Protein 6H17 (pdb70)

Radius of gyration: 16.06 Å; Cα contacts (8 Å, |Δi|>4): 388; chains: 1; bounding box: 40×37×44 Å

GO terms:
  GO:0032880 regulation of protein localization (P, IMP)
  GO:0005515 protein binding (F, IPI)

CATH classification: 3.40.50.300

B-factor: mean 23.1, std 12.35, range [9.99, 84.87]

InterPro domains:
  IPR006689 Small GTPase superfamily, ARF/SAR type [PF00025] (12-165)
  IPR027417 P-loop containing nucleoside triphosphate hydrolase [G3DSA:3.40.50.300] (1-195)
  IPR027417 P-loop containing nucleoside triphosphate hydrolase [SSF52540] (11-192)
  IPR052705 Gliding Motility-Regulating GTPase [PTHR42708] (11-191)

Nearest PDB structures (foldseek):
  6izw-assembly1_A  TM=9.437E-01  e=7.697E-37  Myxococcus xanthus DK 1622
  6h35-assembly1_A  TM=9.343E-01  e=7.255E-36  Myxococcus xanthus DK 1622
  5ymx-assembly2_B  TM=9.454E-01  e=8.273E-34  Myxococcus xanthus DK 1622
  3t1t-assembly4_D  TM=9.131E-01  e=1.086E-26  Thermus thermophilus HB8
  3t1o-assembly2_B  TM=9.074E-01  e=4.847E-26  Thermus thermophilus HB8

Foldseek 3Di:
DDADPVQQEAEAEEEEFFAAPLQQVLLVVLCVVPDDPVFWDDKDWDDDPVCGPQIKIWIKGQDDDDPRHGYIYIYIYFHRYPVRLVRVLVRCPRHQAYEYRYRQQPVCLVRRLVRLVSVQVSCVVNPHGPVPGQYEYEHEPPVDPRGDDPVVCCVSRPPPPDHYAYYHSNVPHRSVVRVNSSVVVSVVVVVPD

Solvent-accessible surface area: 10073 Å² total; per-residue (Å²): 71,127,49,52,142,108,58,102,61,4,47,2,36,0,0,0,0,0,4,5,164,0,12,12,72,46,0,0,76,43,0,62,86,131,22,60,74,156,55,52,29,146,29,62,69,71,44,91,146,135,55,150,107,33,111,39,6,38,0,30,3,32,48,32,137,19,226,46,37,79,3,82,0,44,0,45,1,5,11,10,111,108,173,54,51,81,26,11,72,118,8,0,127,37,4,24,0,0,0,0,0,0,2,0,38,110,126,78,30,146,21,0,85,107,10,30,91,27,0,83,77,3,0,63,107,51,71,81,50,2,83,170,25,17,10,0,0,0,1,2,44,52,92,60,138,47,25,12,72,33,93,89,0,82,137,26,9,6,144,96,111,38,54,45,66,92,0,20,0,99,96,13,80,18,0,53,84,0,1,112,19,0,4,147,65,3,17,55,85,29,137,129,101

Organism: Myxococcus xanthus (strain DK1622) (NCBI:txid246197)

Secondary structure (DSSP, 8-state):
-EEETTTTEEEEEEEEE-STTSSHHHHHHHHHHHS-GGGB---EEEEETTEEEEEEEEEEE-----TTSEEEEEEEE---SGGGHHHHHHHHTT-SEEEEEEE-BGGGHHHHHHHHHHHHHHHHTTT--TTTS-EEEEEE-TTSTTBPPHHHHHHHH-TT---EEE-BGGGTBTHHHHHHHHHHHHHHHHHH-

Sequence (193 aa):
SFINYSSREINCCKIVYYGPGLCGKTTNLQQYIYNKTAAETKGKLISLSTETDRTLFFDFLPLSSLGEIRGFKKTRFHLYTVPGQVFYDASSRKLLILKGVDGVVFVADSQIEERMEANMMEESLENLRRINLAEQGYDLNKIPYVIQYNKRDLPNAVTVEEMRKALNHRNIPEYQAVAPTGVGVFDTLKAVAKLVLTELKKG

Structure (mmCIF, N/CA/C/O backbone):
data_6H17
#
_entry.id   6H17
#
_cell.length_a   117.349
_cell.length_b   117.349
_cell.length_c   117.349
_cell.angle_alpha   90.000
_cell.angle_beta   90.000
_cell.angle_gamma   90.000
#
_symmetry.space_group_name_H-M   'I 2 3'
#
loop_
_entity.id
_entity.type
_entity.pdbx_description
1 polymer 'Mutual gliding-motility protein MglA'
2 non-polymer 'MAGNESIUM ION'
3 non-polymer "5'-GUANOSINE-DIPHOSP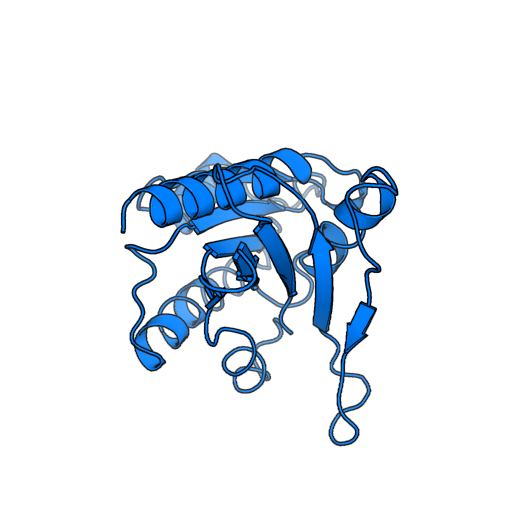HATE-MONOTHIOPHOSPHATE"
4 non-polymer 'SULFATE ION'
5 water water
#
loop_
_atom_site.group_PDB
_atom_site.id
_atom_site.type_symbol
_atom_site.label_atom_id
_atom_site.label_alt_id
_atom_site.label_comp_id
_atom_site.label_asym_id
_atom_site.label_entity_id
_atom_site.label_seq_id
_atom_site.pdbx_PDB_ins_code
_atom_site.Cartn_x
_atom_site.Cartn_y
_atom_site.Cartn_z
_atom_site.occupancy
_atom_site.B_iso_or_equiv
_atom_site.auth_seq_id
_atom_site.auth_comp_id
_atom_site.auth_asym_id
_atom_site.auth_atom_id
_atom_site.pdbx_PDB_model_num
ATOM 1 N N . SER A 1 2 ? -42.45300 5.51800 18.66100 1.000 21.17000 2 SER A N 1
ATOM 2 C CA . SER A 1 2 ? -42.36700 6.92300 18.25300 1.000 18.58000 2 SER A CA 1
ATOM 3 C C . SER A 1 2 ? -43.61900 7.28000 17.47700 1.000 20.97000 2 SER A C 1
ATOM 4 O O . SER A 1 2 ? -44.30500 6.41100 16.94400 1.000 23.66000 2 SER A O 1
ATOM 11 N N . PHE A 1 3 ? -43.92100 8.56900 17.42000 1.000 21.35000 3 PHE A N 1
ATOM 12 C CA . PHE A 1 3 ? -44.97600 9.06400 16.55000 1.000 21.87000 3 PHE A CA 1
ATOM 13 C C . PHE A 1 3 ? -44.35400 10.06100 15.58400 1.000 18.69000 3 PHE A C 1
ATOM 14 O O . PHE A 1 3 ? -43.70400 11.01800 16.01700 1.000 19.91000 3 PHE A O 1
ATOM 31 N N . ILE A 1 4 ? -44.52700 9.82500 14.29100 1.000 21.33000 4 ILE A N 1
ATOM 32 C CA . ILE A 1 4 ? -44.00600 10.70600 13.25400 1.000 19.64000 4 ILE A CA 1
ATOM 33 C C . ILE A 1 4 ? -45.18800 11.29900 12.50800 1.000 18.98000 4 ILE A C 1
ATOM 34 O O . ILE A 1 4 ? -46.02300 10.56200 11.96000 1.000 21.39000 4 ILE A O 1
ATOM 50 N N . ASN A 1 5 ? -45.27300 12.62500 12.49700 1.000 17.45000 5 ASN A N 1
ATOM 51 C CA . ASN A 1 5 ? -46.27900 13.34300 11.71500 1.000 17.02000 5 ASN A CA 1
ATOM 52 C C . ASN A 1 5 ? -45.54700 13.92300 10.50900 1.000 17.23000 5 ASN A C 1
ATOM 53 O O . ASN A 1 5 ? -44.81500 14.90800 10.63000 1.000 17.46000 5 ASN A O 1
ATOM 64 N N . TYR A 1 6 ? -45.72500 13.30400 9.34000 1.000 17.57000 6 TYR A N 1
ATOM 65 C CA . TYR A 1 6 ? -45.01400 13.72800 8.14400 1.000 17.94000 6 TYR A CA 1
ATOM 66 C C . TYR A 1 6 ? -45.57300 15.02200 7.57000 1.000 18.97000 6 TYR A C 1
ATOM 67 O O . TYR A 1 6 ? -44.90800 15.67000 6.74600 1.000 19.89000 6 TYR A O 1
ATOM 85 N N . SER A 1 7 ? -46.78100 15.41700 7.97400 1.000 18.89000 7 SER A N 1
ATOM 86 C CA . SER A 1 7 ? -47.32600 16.68500 7.51200 1.000 18.96000 7 SER A CA 1
ATOM 87 C C . SER A 1 7 ? -46.72700 17.83600 8.30200 1.000 17.37000 7 SER A C 1
ATOM 88 O O . SER A 1 7 ? -46.19300 18.78600 7.71100 1.000 19.60000 7 SER A O 1
ATOM 96 N N . SER A 1 8 ? -46.78200 17.77000 9.63700 1.000 16.11000 8 SER A N 1
ATOM 97 C CA . SER A 1 8 ? -46.25800 18.84500 10.46800 1.000 15.57000 8 SER A CA 1
ATOM 98 C C . SER A 1 8 ? -44.75400 18.76500 10.63700 1.000 15.56000 8 SER A C 1
ATOM 99 O O . SER A 1 8 ? -44.14100 19.72300 11.11500 1.000 16.11000 8 SER A O 1
ATOM 107 N N . ARG A 1 9 ? -44.15200 17.64200 10.26300 1.000 15.58000 9 ARG A N 1
ATOM 108 C CA . ARG A 1 9 ? -42.71200 17.41500 10.38900 1.000 16.07000 9 ARG A CA 1
ATOM 109 C C . ARG A 1 9 ? -42.28900 17.29800 11.84700 1.000 14.75000 9 ARG A C 1
ATOM 110 O O . ARG A 1 9 ? -41.25100 17.83000 12.24600 1.000 17.84000 9 ARG A O 1
ATOM 131 N N . GLU A 1 10 ? -43.09000 16.62700 12.66500 1.000 14.92000 10 GLU A N 1
ATOM 132 C CA . GLU A 1 10 ? -42.80900 16.46600 14.08500 1.000 16.38000 10 GLU A CA 1
ATOM 133 C C . GLU A 1 10 ? -42.66700 15.00100 14.44100 1.000 14.09000 10 GLU A C 1
ATOM 134 O O . GLU A 1 10 ? -43.44600 14.16100 13.99400 1.000 16.64000 10 GLU A O 1
ATOM 146 N N . ILE A 1 11 ? -41.65300 14.71300 15.24900 1.000 14.29000 11 ILE A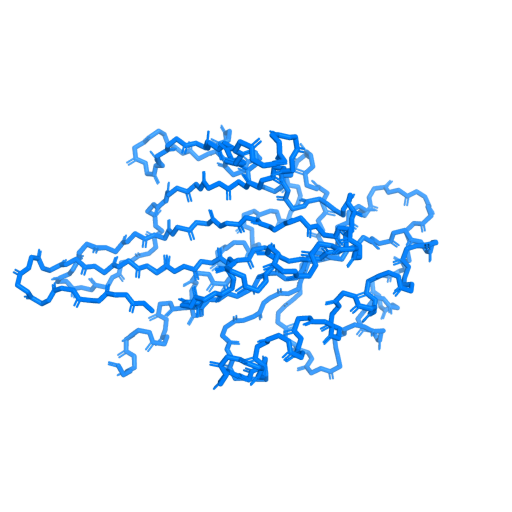 N 1
ATOM 147 C CA . ILE A 1 11 ? -41.40500 13.38000 15.78500 1.000 14.50000 11 ILE A CA 1
ATOM 148 C C . ILE A 1 11 ? -41.40200 13.46800 17.30200 1.000 14.87000 11 ILE A C 1
ATOM 149 O O . ILE A 1 11 ? -40.68800 14.28900 17.87500 1.000 15.68000 11 ILE A O 1
ATOM 165 N N . ASN A 1 12 ? -42.17200 12.59800 17.94900 1.000 16.42000 12 ASN A N 1
ATOM 166 C CA . ASN A 1 12 ? -42.13200 12.48200 19.40000 1.000 18.29000 12 ASN A CA 1
ATOM 167 C C . ASN A 1 12 ? -41.65100 11.09300 19.76800 1.000 16.60000 12 ASN A C 1
ATOM 168 O O . ASN A 1 12 ? -42.17800 10.09700 19.26600 1.000 18.68000 12 ASN A O 1
ATOM 179 N N A CYS A 1 13 ? -40.61400 11.05300 20.59400 0.690 16.40000 13 CYS A N 1
ATOM 180 N N B CYS A 1 13 ? -40.65600 11.01800 20.62800 0.310 16.33000 13 CYS A N 1
ATOM 181 C CA A CYS A 1 13 ? -39.99400 9.83000 21.08300 0.690 16.67000 13 CYS A CA 1
ATOM 182 C CA B CYS A 1 13 ? -40.18200 9.71800 21.05900 0.310 15.22000 13 CYS A CA 1
ATOM 183 C C A CYS A 1 13 ? -40.30100 9.70500 22.57000 0.690 16.34000 13 CYS A C 1
ATOM 184 C C B CYS A 1 13 ? -40.08300 9.65900 22.57300 0.310 13.70000 13 CYS A C 1
ATOM 185 O O A CYS A 1 13 ? -40.53900 10.71400 23.25000 0.690 15.79000 13 CYS A O 1
ATOM 186 O O B CYS A 1 13 ? -39.78500 10.64400 23.25700 0.310 14.35000 13 CYS A O 1
ATOM 201 N N . LYS A 1 14 ? -40.31100 8.46000 23.06500 1.000 13.83000 14 LYS A N 1
ATOM 202 C CA . LYS A 1 14 ? -40.58500 8.18900 24.47100 1.000 13.98000 14 LYS A CA 1
ATOM 203 C C . LYS A 1 14 ? -39.45100 7.40200 25.09600 1.000 12.46000 14 LYS A C 1
ATOM 204 O O . LYS A 1 14 ? -39.06400 6.34000 24.59300 1.000 12.74000 14 LYS A O 1
ATOM 224 N N . ILE A 1 15 ? -38.92300 7.92000 26.20200 1.000 11.87000 15 ILE A N 1
ATOM 225 C CA . ILE A 1 15 ? -37.90600 7.24200 27.00300 1.000 11.70000 15 ILE A CA 1
ATOM 226 C C . ILE A 1 15 ? -38.51700 6.92500 28.35800 1.000 11.70000 15 ILE A C 1
ATOM 227 O O . ILE A 1 15 ? -39.08300 7.82100 28.99700 1.000 12.54000 15 ILE A O 1
ATOM 243 N N . VAL A 1 16 ? -38.40700 5.67100 28.80300 1.000 11.19000 16 VAL A N 1
ATOM 244 C CA . VAL A 1 16 ? -38.91400 5.26800 30.11400 1.000 10.94000 16 VAL A CA 1
ATOM 245 C C . VAL A 1 16 ? -37.73900 4.90100 31.02000 1.000 11.01000 16 VAL A C 1
ATOM 246 O O . VAL A 1 16 ? -36.91000 4.05200 30.66400 1.000 11.56000 16 VAL A O 1
ATOM 259 N N . TYR A 1 17 ? -37.69500 5.52500 32.20100 1.000 10.62000 17 TYR A N 1
ATOM 260 C CA . TYR A 1 17 ? -36.79000 5.16400 33.28900 1.000 10.53000 17 TYR A CA 1
ATOM 261 C C . TYR A 1 17 ? -37.49000 4.13000 34.16000 1.000 10.42000 17 TYR A C 1
ATOM 262 O O . TYR A 1 17 ? -38.58300 4.38800 34.69800 1.000 11.75000 17 TYR A O 1
ATOM 280 N N . TYR A 1 18 ? -36.85000 2.98100 34.31100 1.000 11.37000 18 TYR A N 1
ATOM 281 C CA . TYR A 1 18 ? -37.40600 1.81900 34.98700 1.000 11.10000 18 TYR A CA 1
ATOM 282 C C . TYR A 1 18 ? -36.47200 1.42300 36.11400 1.000 11.95000 18 TYR A C 1
ATOM 283 O O . TYR A 1 18 ? -35.31300 1.84000 36.14200 1.000 13.69000 18 TYR A O 1
ATOM 301 N N . GLY A 1 19 ? -36.95500 0.60500 37.04700 1.000 11.17000 19 GLY A N 1
ATOM 302 C CA . GLY A 1 19 ? -36.13600 0.13000 38.13900 1.000 11.30000 19 GLY A CA 1
ATOM 303 C C . GLY A 1 19 ? -36.94600 -0.00300 39.40700 1.000 11.14000 19 GLY A C 1
ATOM 304 O O . GLY A 1 19 ? -38.08900 0.43500 39.47900 1.000 12.67000 19 GLY A O 1
ATOM 308 N N . PRO A 1 20 ? -36.35900 -0.58400 40.44000 1.000 11.74000 20 PRO A N 1
ATOM 309 C CA . PRO A 1 20 ? -37.13200 -0.94600 41.63900 1.000 12.04000 20 PRO A CA 1
ATOM 310 C C . PRO A 1 20 ? -37.50700 0.27500 42.47000 1.000 11.83000 20 PRO A C 1
ATOM 311 O O . PRO A 1 20 ? -37.08100 1.40200 42.22300 1.000 12.17000 20 PRO A O 1
ATOM 322 N N . GLY A 1 21 ? -38.33000 0.04300 43.48500 1.000 12.52000 21 GLY A N 1
ATOM 323 C CA . GLY A 1 21 ? -38.74400 1.13300 44.34700 1.000 12.67000 21 GLY A CA 1
ATOM 324 C C . GLY A 1 21 ? -37.57600 1.90800 44.88700 1.000 11.95000 21 GLY A C 1
ATOM 325 O O . GLY A 1 21 ? -36.56000 1.32800 45.28200 1.000 12.93000 21 GLY A O 1
ATOM 329 N N . LEU A 1 22 ? -37.70100 3.22800 44.90200 1.000 11.95000 22 LEU A N 1
ATOM 330 C CA . LEU A 1 22 ? -36.75200 4.13500 45.54000 1.000 12.34000 22 LEU A CA 1
ATOM 331 C C . LEU A 1 22 ? -35.35400 4.07000 44.93400 1.000 12.58000 22 LEU A C 1
ATOM 332 O O . LEU A 1 22 ? -34.38800 4.49400 45.57600 1.000 14.27000 22 LEU A O 1
ATOM 348 N N . CYS A 1 23 ? -35.20500 3.63800 43.68700 1.000 11.26000 23 CYS A N 1
ATOM 349 C CA . CYS A 1 23 ? -33.87400 3.44100 43.12600 1.000 11.49000 23 CYS A CA 1
ATOM 350 C C . CYS A 1 23 ? -33.22900 4.70300 42.56300 1.000 10.57000 23 CYS A C 1
ATOM 351 O O . CYS A 1 23 ? -32.00700 4.71000 42.38000 1.000 11.48000 23 CYS A O 1
ATOM 359 N N . GLY A 1 24 ? -34.00300 5.74300 42.27400 1.000 10.83000 24 GLY A N 1
ATOM 360 C CA . GLY A 1 24 ? -33.47300 6.99300 41.76800 1.000 10.32000 24 GLY A CA 1
ATOM 361 C C . GLY A 1 24 ? -34.02700 7.48200 40.43800 1.000 10.39000 24 GLY A C 1
ATOM 362 O O . GLY A 1 24 ? -33.41900 8.36300 39.82300 1.000 10.40000 24 GLY A O 1
ATOM 366 N N . LYS A 1 25 ? -35.15000 6.92900 39.96300 1.000 10.46000 25 LYS A N 1
ATOM 367 C CA . LYS A 1 25 ? -35.71200 7.34000 38.67300 1.000 10.13000 25 LYS A CA 1
ATOM 368 C C . LYS A 1 25 ? -36.16400 8.79800 38.69100 1.000 10.77000 25 LYS A C 1
ATOM 369 O O . LYS A 1 25 ? -35.75400 9.60600 37.83800 1.000 11.10000 25 LYS A O 1
ATOM 388 N N . THR A 1 26 ? -37.01900 9.15300 39.64900 1.000 10.56000 26 THR A N 1
ATOM 389 C CA . THR A 1 26 ? -37.49100 10.52600 39.77000 1.000 10.92000 26 THR A CA 1
ATOM 390 C C . THR A 1 26 ? -36.31700 11.48000 39.93700 1.000 11.61000 26 THR A C 1
ATOM 391 O O . THR A 1 26 ? -36.29100 12.55300 39.32800 1.000 11.52000 26 THR A O 1
ATOM 401 N N . THR A 1 27 ? -35.32000 11.08900 40.74400 1.000 11.20000 27 THR A N 1
ATOM 402 C CA . THR A 1 27 ? -34.16700 11.95600 40.99600 1.000 10.52000 27 THR A CA 1
ATOM 403 C C . THR A 1 27 ? -33.40700 12.23800 39.70800 1.000 10.63000 27 THR A C 1
ATOM 404 O O . THR A 1 27 ? -32.94200 13.36500 39.49200 1.000 11.47000 27 THR A O 1
ATOM 415 N N . ASN A 1 28 ? -33.27700 11.23900 38.82900 1.000 11.17000 28 ASN A N 1
ATOM 416 C CA . ASN A 1 28 ? -32.65400 11.47800 37.53200 1.000 10.28000 28 ASN A CA 1
ATOM 417 C C . ASN A 1 28 ? -33.36500 12.60800 36.79200 1.000 11.07000 28 ASN A C 1
ATOM 418 O O . ASN A 1 28 ? -32.73000 13.53800 36.28200 1.000 11.24000 28 ASN A O 1
ATOM 429 N N . LEU A 1 29 ? -34.69400 12.51200 36.66100 1.000 10.79000 29 LEU A N 1
ATOM 430 C CA . LEU A 1 29 ? -35.43400 13.54400 35.92400 1.000 11.39000 29 LEU A CA 1
ATOM 431 C C . LEU A 1 29 ? -35.36300 14.90500 36.60800 1.000 11.97000 29 LEU A C 1
ATOM 432 O O . LEU A 1 29 ? -35.33400 15.93800 35.93100 1.000 12.32000 29 LEU A O 1
ATOM 448 N N . GLN A 1 30 ? -35.34900 14.93200 37.94000 1.000 11.56000 30 GLN A N 1
ATOM 449 C CA A GLN A 1 30 ? -35.24000 16.21500 38.63100 0.430 11.35000 30 GLN A CA 1
ATOM 450 C CA B GLN A 1 30 ? -35.23000 16.20700 38.65200 0.570 11.17000 30 GLN A CA 1
ATOM 451 C C . GLN A 1 30 ? -33.90300 16.87800 38.33500 1.000 11.65000 30 GLN A C 1
ATOM 452 O O . GLN A 1 30 ? -33.84700 18.09600 38.10900 1.000 13.04000 30 GLN A O 1
ATOM 479 N N . TYR A 1 31 ? -32.80500 16.11300 38.31900 1.000 11.80000 31 TYR A N 1
ATOM 480 C CA . TYR A 1 31 ? -31.50700 16.69100 37.99700 1.000 11.16000 31 TYR A CA 1
ATOM 481 C C . TYR A 1 31 ? -31.49100 17.17400 36.55200 1.000 11.99000 31 TYR A C 1
ATOM 482 O O . TYR A 1 31 ? -31.02800 18.28500 36.25700 1.000 12.41000 31 TYR A O 1
ATOM 500 N N . ILE A 1 32 ? -31.99500 16.35000 35.62700 1.000 11.69000 32 ILE A N 1
ATOM 501 C CA . ILE A 1 32 ? -32.07000 16.74700 34.21700 1.000 11.96000 32 ILE A CA 1
ATOM 502 C C . ILE A 1 32 ? -32.84000 18.05800 34.08200 1.000 13.06000 32 ILE A C 1
ATOM 503 O O . ILE A 1 32 ? -32.40100 19.00200 33.40500 1.000 13.84000 32 ILE A O 1
ATOM 519 N N . TYR A 1 33 ? -34.00500 18.14100 34.70500 1.000 12.01000 33 TYR A N 1
ATOM 520 C CA . TYR A 1 33 ? -34.77800 19.37500 34.62400 1.000 13.12000 33 TYR A CA 1
ATOM 521 C C . TYR A 1 33 ? -34.00300 20.55000 35.20100 1.000 14.56000 33 TYR A C 1
ATOM 522 O O . TYR A 1 33 ? -33.94400 21.63300 34.60200 1.000 15.27000 33 TYR A O 1
ATOM 540 N N . ASN A 1 34 ? -33.41000 20.36300 36.37700 1.000 13.64000 34 ASN A N 1
ATOM 541 C CA . ASN A 1 34 ? -32.77000 21.48700 37.04800 1.000 13.96000 34 ASN A CA 1
ATOM 542 C C . ASN A 1 34 ? -31.60100 22.02900 36.24600 1.000 15.11000 34 ASN A C 1
ATOM 543 O O . ASN A 1 34 ? -31.33300 23.24200 36.27000 1.000 17.14000 34 ASN A O 1
ATOM 554 N N . LYS A 1 35 ? -30.86000 21.15200 35.57500 1.000 14.29000 35 LYS A N 1
ATOM 555 C CA . LYS A 1 35 ? -29.60600 21.51800 34.93900 1.000 14.73000 35 LYS A CA 1
ATOM 556 C C . LYS A 1 35 ? -29.67500 21.65500 33.42400 1.000 16.81000 35 LYS A C 1
ATOM 557 O O . LYS A 1 35 ? -28.65100 21.95000 32.80100 1.000 21.00000 35 LYS A O 1
ATOM 576 N N . THR A 1 36 ? -30.83200 21.51500 32.81500 1.000 16.31000 36 THR A N 1
ATOM 577 C CA . THR A 1 36 ? -30.96300 21.72600 31.38100 1.000 18.84000 36 THR A CA 1
ATOM 578 C C . THR A 1 36 ? -31.30100 23.18100 31.12400 1.000 20.18000 36 THR A C 1
ATOM 579 O O . THR A 1 36 ? -32.04700 23.80500 31.87800 1.000 19.48000 36 THR A O 1
ATOM 590 N N . ALA A 1 37 ? -30.76800 23.70800 30.02200 1.000 27.28000 37 ALA A N 1
ATOM 591 C CA . ALA A 1 37 ? -31.05800 25.07500 29.61900 1.000 32.50000 37 ALA A CA 1
ATOM 592 C C . ALA A 1 37 ? -32.55400 25.27500 29.41700 1.000 28.84000 37 ALA A C 1
ATOM 593 O O . ALA A 1 37 ? -33.25200 24.40500 28.89300 1.000 23.16000 37 ALA A O 1
ATOM 600 N N . ALA A 1 38 ? -33.05100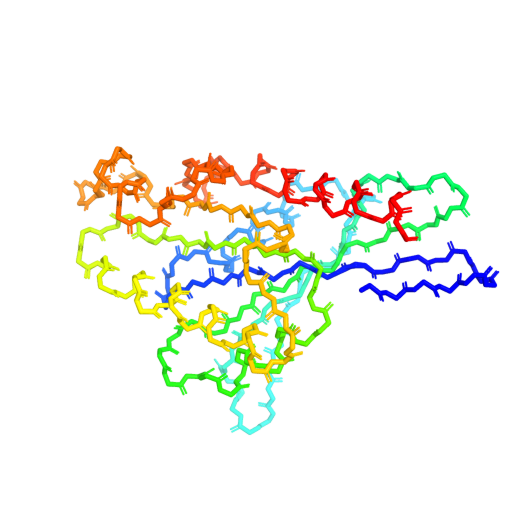 26.45000 29.80800 1.000 25.19000 38 ALA A N 1
ATOM 601 C CA . ALA A 1 38 ? -34.48100 26.70000 29.72600 1.000 24.41000 38 ALA A CA 1
ATOM 602 C C . ALA A 1 38 ? -35.00700 26.56500 28.30100 1.000 25.19000 38 ALA A C 1
ATOM 603 O O . ALA A 1 38 ? -36.18000 26.23600 28.10100 1.000 30.33000 38 ALA A O 1
ATOM 610 N N . GLU A 1 39 ? -34.15800 26.81700 27.29300 1.000 27.32000 39 GLU A N 1
ATOM 611 C CA . GLU A 1 39 ? -34.61900 26.83100 25.91100 1.000 26.22000 39 GLU A CA 1
ATOM 612 C C . GLU A 1 39 ? -34.80900 25.44400 25.31300 1.000 22.96000 39 GLU A C 1
ATOM 613 O O . GLU A 1 39 ? -35.40300 25.33400 24.23400 1.000 28.36000 39 GLU A O 1
ATOM 625 N N . THR A 1 40 ? -34.30300 24.39000 25.95700 1.000 21.18000 40 THR A N 1
ATOM 626 C CA . THR A 1 40 ? -34.38600 23.04500 25.40900 1.000 20.11000 40 THR A CA 1
ATOM 627 C C . THR A 1 40 ? -35.16200 22.09500 26.30400 1.000 19.98000 40 THR A C 1
ATOM 628 O O . THR A 1 40 ? -35.07300 20.87200 26.11700 1.000 21.32000 40 THR A O 1
ATOM 639 N N . LYS A 1 41 ? -35.89800 22.60700 27.28400 1.000 21.62000 41 LYS A N 1
ATOM 640 C CA . LYS A 1 41 ? -36.68300 21.75700 28.16400 1.000 20.15000 41 LYS A CA 1
ATOM 641 C C . LYS A 1 41 ? -38.08700 22.31300 28.29600 1.000 19.38000 41 LYS A C 1
ATOM 642 O O . LYS A 1 41 ? -38.31400 23.52500 28.22700 1.000 21.33000 41 LYS A O 1
ATOM 661 N N . GLY A 1 42 ? -39.02800 21.41100 28.48900 1.000 19.33000 42 GLY A N 1
ATOM 662 C CA . GLY A 1 42 ? -40.31800 21.74500 29.03400 1.000 18.26000 42 GLY A CA 1
ATOM 663 C C . GLY A 1 42 ? -40.31400 21.57100 30.53800 1.000 16.68000 42 GLY A C 1
ATOM 664 O O . GLY A 1 42 ? -39.26600 21.45900 31.18300 1.000 21.13000 42 GLY A O 1
ATOM 668 N N . LYS A 1 43 ? -41.50500 21.52800 31.10100 1.000 16.77000 43 LYS A N 1
ATOM 669 C CA . LYS A 1 43 ? -41.69300 21.46300 32.54300 1.000 16.58000 43 LYS A CA 1
ATOM 670 C C . LYS A 1 43 ? -41.72800 20.02600 33.04000 1.000 15.29000 43 LYS A C 1
ATOM 671 O O . LYS A 1 43 ? -42.41000 19.16900 32.46600 1.000 15.82000 43 LYS A O 1
ATOM 690 N N . LEU A 1 44 ? -40.99300 19.76300 34.11600 1.000 14.90000 44 LEU A N 1
ATOM 691 C CA . LEU A 1 44 ? -41.08200 18.48500 34.80500 1.000 12.75000 44 LEU A CA 1
ATOM 692 C C . LEU A 1 44 ? -42.35700 18.46900 35.63200 1.000 13.92000 44 LEU A C 1
ATOM 693 O O . LEU A 1 44 ? -42.57000 19.35900 36.46600 1.000 15.73000 44 LEU A O 1
ATOM 709 N N . ILE A 1 45 ? -43.20200 17.46600 35.40300 1.000 13.69000 45 ILE A N 1
ATOM 710 C CA . ILE A 1 45 ? -44.45300 17.34400 36.12800 1.000 13.91000 45 ILE A CA 1
ATOM 711 C C . ILE A 1 45 ? -44.60600 15.94800 36.69700 1.000 14.86000 45 ILE A C 1
ATOM 712 O O . ILE A 1 45 ? -44.01900 14.97900 36.20800 1.000 15.99000 45 ILE A O 1
ATOM 728 N N . SER A 1 46 ? -45.36000 15.86200 37.77900 1.000 16.06000 46 SER A N 1
ATOM 729 C CA . SER A 1 46 ? -45.79600 14.60300 38.34600 1.000 18.59000 46 SER A CA 1
ATOM 730 C C . SER A 1 46 ? -47.22800 14.33000 37.91200 1.000 17.75000 46 SER A C 1
ATOM 731 O O . SER A 1 46 ? -48.03200 15.25200 37.69500 1.000 19.61000 46 SER A O 1
ATOM 739 N N . LEU A 1 47 ? -47.53900 13.05300 37.78400 1.000 15.85000 47 LEU A N 1
ATOM 740 C CA . LEU A 1 47 ? -48.87100 12.61800 37.41900 1.000 15.82000 47 LEU A CA 1
ATOM 741 C C . LEU A 1 47 ? -49.30200 11.47600 38.31700 1.000 15.51000 47 LEU A C 1
ATOM 742 O O . LEU A 1 47 ? -48.49400 10.64200 38.72900 1.000 15.38000 47 LEU A O 1
ATOM 758 N N . SER A 1 48 ? -50.58500 11.47400 38.62700 1.000 15.90000 48 SER A N 1
ATOM 759 C CA . SER A 1 48 ? -51.26100 10.41200 39.36100 1.000 15.48000 48 SER A CA 1
ATOM 760 C C . SER A 1 48 ? -52.72800 10.51900 38.99700 1.000 17.65000 48 SER A C 1
ATOM 761 O O . SER A 1 48 ? -53.12700 11.42700 38.26700 1.000 21.63000 48 SER A O 1
ATOM 769 N N . THR A 1 49 ? -53.53300 9.59200 39.49300 1.000 16.89000 49 THR A N 1
ATOM 770 C CA . THR A 1 49 ? -54.95600 9.60700 39.20400 1.000 17.25000 49 THR A CA 1
ATOM 771 C C . THR A 1 49 ? -55.79600 9.71400 40.46900 1.000 16.86000 49 THR A C 1
ATOM 772 O O . THR A 1 49 ? -55.32300 9.47800 41.58300 1.000 19.87000 49 THR A O 1
ATOM 783 N N . GLU A 1 50 ? -57.06700 10.05600 40.28400 1.000 17.41000 50 GLU A N 1
ATOM 784 C CA . GLU A 1 50 ? -57.97900 10.16300 41.41200 1.000 19.72000 50 GLU A CA 1
ATOM 785 C C . GLU A 1 50 ? -58.11700 8.83800 42.15000 1.000 20.88000 50 GLU A C 1
ATOM 786 O O . GLU A 1 50 ? -58.38900 8.83100 43.35700 1.000 25.32000 50 GLU A O 1
ATOM 798 N N . THR A 1 51 ? -57.92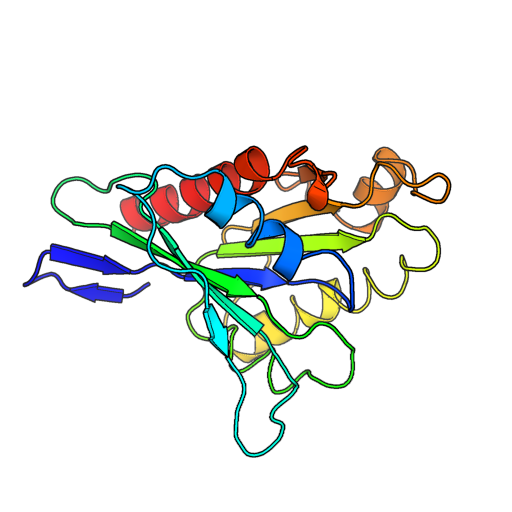700 7.71500 41.45600 1.000 20.16000 51 THR A N 1
ATOM 799 C CA . THR A 1 51 ? -58.04400 6.40400 42.09500 1.000 24.01000 51 THR A CA 1
ATOM 800 C C . THR A 1 51 ? -56.90600 6.14400 43.07300 1.000 24.06000 51 THR A C 1
ATOM 801 O O . THR A 1 51 ? -57.09900 5.41300 44.05400 1.000 26.10000 51 THR A O 1
ATOM 812 N N . ASP A 1 52 ? -55.71600 6.68500 42.82100 1.000 21.31000 52 ASP A N 1
ATOM 813 C CA . ASP A 1 52 ? -54.58900 6.52700 43.74900 1.000 19.75000 52 ASP A CA 1
ATOM 814 C C . ASP A 1 52 ? -53.72900 7.78500 43.61000 1.000 17.76000 52 ASP A C 1
ATOM 815 O O . ASP A 1 52 ? -52.75900 7.82100 42.84300 1.000 18.44000 52 ASP A O 1
ATOM 824 N N . ARG A 1 53 ? -54.10700 8.81600 44.36500 1.000 19.37000 53 ARG A N 1
ATOM 825 C CA . ARG A 1 53 ? -53.60900 10.15200 44.10300 1.000 20.96000 53 ARG A CA 1
ATOM 826 C C . ARG A 1 53 ? -52.14300 10.31700 44.44300 1.000 20.68000 53 ARG A C 1
ATOM 827 O O . ARG A 1 53 ? -51.51800 11.28700 43.99700 1.000 20.22000 53 ARG A O 1
ATOM 848 N N . THR A 1 54 ? -51.59400 9.44300 45.28200 1.000 21.42000 54 THR A N 1
ATOM 849 C CA . THR A 1 54 ? -50.19800 9.54900 45.68700 1.000 22.31000 54 THR A CA 1
ATOM 850 C C . THR A 1 54 ? -49.31700 8.54000 44.97700 1.000 20.77000 54 THR A C 1
ATOM 851 O O . THR A 1 54 ? -48.14200 8.38400 45.34200 1.000 22.21000 54 THR A O 1
ATOM 862 N N . LEU A 1 55 ? -49.82600 7.88300 43.94000 1.000 18.10000 55 LEU A N 1
ATOM 863 C CA . LEU A 1 55 ? -49.01400 6.95800 43.14700 1.000 17.15000 55 LEU A CA 1
ATOM 864 C C . LEU A 1 55 ? -48.45300 7.78600 42.00300 1.000 19.83000 55 LEU A C 1
ATOM 865 O O . LEU A 1 55 ? -49.07900 7.92800 40.95000 1.000 24.10000 55 LEU A O 1
ATOM 881 N N . PHE A 1 56 ? -47.26400 8.34500 42.20200 1.000 16.82000 56 PHE A N 1
ATOM 882 C CA . PHE A 1 56 ? -46.74000 9.35800 41.30500 1.000 16.69000 56 PHE A CA 1
ATOM 883 C C . PHE A 1 56 ? -45.73300 8.78100 40.32600 1.000 17.32000 56 PHE A C 1
ATOM 884 O O . PHE A 1 56 ? -44.88300 7.95600 40.68900 1.000 18.37000 56 PHE A O 1
ATOM 901 N N . PHE A 1 57 ? -45.79700 9.25600 39.09800 1.000 16.50000 57 PHE A N 1
ATOM 902 C CA . PHE A 1 57 ? -44.68100 9.11200 38.17100 1.000 14.79000 57 PHE A CA 1
ATOM 903 C C . PHE A 1 57 ? -44.49400 10.44300 37.45000 1.000 15.13000 57 PHE A C 1
ATOM 904 O O . PHE A 1 57 ? -45.30400 11.36600 37.56700 1.000 16.74000 57 PHE A O 1
ATOM 921 N N . ASP A 1 58 ? -43.40300 10.54700 36.71300 1.000 13.51000 58 ASP A N 1
ATOM 922 C CA . ASP A 1 58 ? -42.93200 11.82900 36.21600 1.000 12.26000 58 ASP A CA 1
ATOM 923 C C . ASP A 1 58 ? -42.95700 11.87200 34.70200 1.000 12.10000 58 ASP A C 1
ATOM 924 O O . ASP A 1 58 ? -42.85500 10.84900 34.03200 1.000 13.24000 58 ASP A O 1
ATOM 933 N N . PHE A 1 59 ? -43.05900 13.10100 34.18300 1.000 12.42000 59 PHE A N 1
ATOM 934 C CA . PHE A 1 59 ? -43.03500 13.41200 32.75900 1.000 13.11000 59 PHE A CA 1
ATOM 935 C C . PHE A 1 59 ? -42.19300 14.65800 32.53000 1.000 12.40000 59 PHE A C 1
ATOM 936 O O . PHE A 1 59 ? -42.35900 15.66600 33.22600 1.000 12.85000 59 PHE A O 1
ATOM 953 N N . LEU A 1 60 ? -41.29500 14.58400 31.54200 1.000 11.87000 60 LEU A N 1
ATOM 954 C CA . LEU A 1 60 ? -40.42200 15.71500 31.23200 1.000 12.98000 60 LEU A CA 1
ATOM 955 C C . LEU A 1 60 ? -40.10700 15.73300 29.74100 1.000 13.75000 60 LEU A C 1
ATOM 956 O O . LEU A 1 60 ? -39.45800 14.80700 29.23500 1.000 12.73000 60 LEU A O 1
ATOM 972 N N . PRO A 1 61 ? -40.55600 16.75700 29.00200 1.000 13.50000 61 PRO A N 1
ATOM 973 C CA . PRO A 1 61 ? -40.19600 16.86200 27.58100 1.000 13.85000 61 PRO A CA 1
ATOM 974 C C . PRO A 1 61 ? -38.91600 17.64800 27.36700 1.000 15.00000 61 PRO A C 1
ATOM 975 O O . PRO A 1 61 ? -38.65400 18.64300 28.04500 1.000 16.38000 61 PRO A O 1
ATOM 986 N N . LEU A 1 62 ? -38.10700 17.18800 26.40700 1.000 14.63000 62 LEU A N 1
ATOM 987 C CA . LEU A 1 62 ? -36.80500 17.76600 26.15000 1.000 16.34000 62 LEU A CA 1
ATOM 988 C C . LEU A 1 62 ? -36.49100 17.76500 24.66500 1.000 15.72000 62 LEU A C 1
ATOM 989 O O . LEU A 1 62 ? -36.94700 16.89300 23.91800 1.000 16.85000 62 LEU A O 1
ATOM 1005 N N . SER A 1 63 ? -35.65400 18.70700 24.26900 1.000 16.60000 63 SER A N 1
ATOM 1006 C CA A SER A 1 63 ? -35.02200 18.70100 22.95800 0.320 20.08000 63 SER A CA 1
ATOM 1007 C CA B SER A 1 63 ? -35.02000 18.70000 22.95800 0.680 18.93000 63 SER A CA 1
ATOM 1008 C C . SER A 1 63 ? -33.60600 18.16800 23.12500 1.000 23.45000 63 SER A C 1
ATOM 1009 O O . SER A 1 63 ? -32.82600 18.69700 23.92700 1.000 24.58000 63 SER A O 1
ATOM 1024 N N . LEU A 1 64 ? -33.27600 17.11700 22.38100 1.000 19.72000 64 LEU A N 1
ATOM 1025 C CA . LEU A 1 64 ? -31.95000 16.52700 22.40900 1.000 23.17000 64 LEU A CA 1
ATOM 1026 C C . LEU A 1 64 ? -31.44100 16.63500 20.96400 1.000 20.10000 64 LEU A C 1
ATOM 1027 O O . LEU A 1 64 ? -31.43800 17.73300 20.41000 1.000 30.59000 64 LEU A O 1
ATOM 1043 N N . GLY A 1 65 ? -31.05400 15.55000 20.34500 1.000 28.27000 65 GLY A N 1
ATOM 1044 C CA . GLY A 1 65 ? -30.57800 15.61200 18.98400 1.000 20.04000 65 GLY A CA 1
ATOM 1045 C C . GLY A 1 65 ? -31.68400 15.81200 17.96400 1.000 18.08000 65 GLY A C 1
ATOM 1046 O O . GLY A 1 65 ? -32.88400 15.77000 18.24500 1.000 18.90000 65 GLY A O 1
ATOM 1050 N N . GLU A 1 66 ? -31.25000 15.98800 16.73800 1.000 17.04000 66 GLU A N 1
ATOM 1051 C CA . GLU A 1 66 ? -32.11000 16.34700 15.62900 1.000 17.58000 66 GLU A CA 1
ATOM 1052 C C . GLU A 1 66 ? -32.05000 15.29600 14.53700 1.000 18.77000 66 GLU A C 1
ATOM 1053 O O . GLU A 1 66 ? -31.01600 14.65900 14.31900 1.000 22.16000 66 GLU A O 1
ATOM 1065 N N . ILE A 1 67 ? -33.19500 15.08800 13.88600 1.000 16.53000 67 ILE A N 1
ATOM 1066 C CA . ILE A 1 67 ? -33.33200 14.39700 12.60500 1.000 16.89000 67 ILE A CA 1
ATOM 1067 C C . ILE A 1 67 ? -33.60300 15.49100 11.57100 1.000 16.98000 67 ILE A C 1
ATOM 1068 O O . ILE A 1 67 ? -34.57000 16.25700 11.71900 1.000 18.30000 67 ILE A O 1
ATOM 1084 N N . ARG A 1 68 ? -32.78100 15.56500 10.52600 1.000 16.75000 68 ARG A N 1
ATOM 1085 C CA . ARG A 1 68 ? -32.89500 16.63700 9.55000 1.000 18.49000 68 ARG A CA 1
ATOM 1086 C C . ARG A 1 68 ? -34.29900 16.66100 8.97000 1.000 16.49000 68 ARG A C 1
ATOM 1087 O O . ARG A 1 68 ? -34.82500 15.62600 8.55500 1.000 18.50000 68 ARG A O 1
ATOM 1108 N N . GLY A 1 69 ? -34.89900 17.85000 8.90900 1.000 16.10000 69 GLY A N 1
ATOM 1109 C CA . GLY A 1 69 ? -36.20700 18.03400 8.30800 1.000 15.40000 69 GLY A CA 1
ATOM 1110 C C . GLY A 1 69 ? -37.38100 17.80500 9.23300 1.000 15.05000 69 GLY A C 1
ATOM 1111 O O . GLY A 1 69 ? -38.53000 17.85600 8.76100 1.000 15.54000 69 GLY A O 1
ATOM 1115 N N . PHE A 1 70 ? -37.13500 17.56100 10.50900 1.000 14.25000 70 PHE A N 1
ATOM 1116 C CA . PHE A 1 70 ? -38.18000 17.34400 11.50200 1.000 13.82000 70 PHE A CA 1
ATOM 1117 C C . PHE A 1 70 ? -37.82300 18.11100 12.77000 1.000 15.67000 70 PHE A C 1
ATOM 1118 O O . PHE A 1 70 ? -36.66200 18.47400 12.99400 1.000 16.61000 70 PHE A O 1
ATOM 1135 N N A LYS A 1 71 ? -38.84400 18.40500 13.57700 0.600 14.02000 71 LYS A N 1
ATOM 1136 N N B LYS A 1 71 ? -38.83700 18.34300 13.60100 0.400 14.71000 71 LYS A N 1
ATOM 1137 C CA A LYS A 1 71 ? -38.67100 18.76700 14.98000 0.600 15.08000 71 LYS A CA 1
ATOM 1138 C CA B LYS A 1 71 ? -38.66700 18.77000 14.98500 0.400 15.17000 71 LYS A CA 1
ATOM 1139 C C A LYS A 1 71 ? -38.84800 17.48400 15.77800 0.600 12.38000 71 LYS A C 1
ATOM 1140 C C B LYS A 1 71 ? -38.88600 17.54000 15.85500 0.400 14.71000 71 LYS A C 1
ATOM 1141 O O A LYS A 1 71 ? -39.86800 16.79800 15.63500 0.600 14.59000 71 LYS A O 1
ATOM 1142 O O B LYS A 1 71 ? -39.97700 16.95600 15.84400 0.400 14.45000 71 LYS A O 1
ATOM 1179 N N . THR A 1 72 ? -37.86400 17.15500 16.61300 1.000 14.15000 72 THR A N 1
ATOM 1180 C CA . THR A 1 72 ? -37.88200 15.93800 17.39400 1.000 13.82000 72 THR A CA 1
ATOM 1181 C C . THR A 1 72 ? -37.86700 16.31200 18.86100 1.000 14.15000 72 THR A C 1
ATOM 1182 O O . THR A 1 72 ? -37.04600 17.12500 19.29600 1.000 15.39000 72 THR A O 1
ATOM 1194 N N . ARG A 1 73 ? -38.78500 15.72400 19.60200 1.000 15.12000 73 ARG A N 1
ATOM 1195 C CA . ARG A 1 73 ? -38.84200 15.93900 21.04100 1.000 15.03000 73 ARG A CA 1
ATOM 1196 C C . ARG A 1 73 ? -38.83800 14.59300 21.74000 1.000 15.40000 73 ARG A C 1
ATOM 1197 O O . ARG A 1 73 ? -39.43400 13.62500 21.25500 1.000 17.76000 73 ARG A O 1
ATOM 1218 N N . PHE A 1 74 ? -38.12300 14.53800 22.84700 1.000 14.35000 74 PHE A N 1
ATOM 1219 C CA . PHE A 1 74 ? -38.07100 13.37100 23.71500 1.000 14.83000 74 PHE A CA 1
ATOM 1220 C C . PHE A 1 74 ? -38.95400 13.60400 24.92800 1.000 14.96000 74 PHE A C 1
ATOM 1221 O O . PHE A 1 74 ? -38.87300 14.66100 25.57000 1.000 18.08000 74 PHE A O 1
ATOM 1238 N N . HIS A 1 75 ? -39.78300 12.61900 25.24900 1.000 13.26000 75 HIS A N 1
ATOM 1239 C CA . HIS A 1 75 ? -40.65800 12.65300 26.41800 1.000 14.12000 75 HIS A CA 1
ATOM 1240 C C . HIS A 1 75 ? -40.15100 11.59900 27.38300 1.000 12.83000 75 HIS A C 1
ATOM 1241 O O . HIS A 1 75 ? -40.22900 10.40400 27.09700 1.000 13.25000 75 HIS A O 1
ATOM 1255 N N . LEU A 1 76 ? -39.59200 12.05200 28.48900 1.000 13.36000 76 LEU A N 1
ATOM 1256 C CA . LEU A 1 76 ? -39.07500 11.16900 29.52100 1.000 12.14000 76 LEU A CA 1
ATOM 1257 C C . LEU A 1 76 ? -40.15600 10.87900 30.54500 1.000 11.84000 76 LEU A C 1
ATOM 1258 O O . LEU A 1 76 ? -40.85400 11.79500 31.00800 1.000 13.06000 76 LEU A O 1
ATOM 1274 N N . TYR A 1 77 ? -40.28800 9.59400 30.90200 1.000 11.99000 77 TYR A N 1
ATOM 1275 C CA . TYR A 1 77 ? -41.21500 9.12700 31.91600 1.000 11.20000 77 TYR A CA 1
ATOM 1276 C C . TYR A 1 77 ? -40.45800 8.30900 32.94700 1.000 12.25000 77 TYR A C 1
ATOM 1277 O O . TYR A 1 77 ? -39.48500 7.62700 32.61300 1.000 13.20000 77 TYR A O 1
ATOM 1295 N N . THR A 1 78 ? -40.91800 8.36000 34.18300 1.000 11.20000 78 THR A N 1
ATOM 1296 C CA . THR A 1 78 ? -40.57200 7.31900 35.14700 1.000 11.76000 78 THR A CA 1
ATOM 1297 C C . THR A 1 78 ? -41.79200 6.44900 35.38900 1.000 11.63000 78 THR A C 1
ATOM 1298 O O . THR A 1 78 ? -42.88500 6.72100 34.88300 1.000 13.13000 78 THR A O 1
ATOM 1309 N N . VAL A 1 79 ? -41.58600 5.38000 36.15400 1.000 11.41000 79 VAL A N 1
ATOM 1310 C CA . VAL A 1 79 ? -42.66400 4.48300 36.54800 1.000 12.95000 79 VAL A CA 1
ATOM 1311 C C . VAL A 1 79 ? -42.64500 4.35000 38.06100 1.000 13.36000 79 VAL A C 1
ATOM 1312 O O . VAL A 1 79 ? -41.62300 4.64600 38.70500 1.000 13.91000 79 VAL A O 1
ATOM 1325 N N . PRO A 1 80 ? -43.72700 3.84800 38.65800 1.000 13.10000 80 PRO A N 1
ATOM 1326 C CA . PRO A 1 80 ? -43.67100 3.46300 40.07600 1.000 12.64000 80 PRO A CA 1
ATOM 1327 C C . PRO A 1 80 ? -43.01800 2.09800 40.18600 1.000 12.91000 80 PRO A C 1
ATOM 1328 O O . PRO A 1 80 ? -43.52500 1.10900 39.64600 1.000 14.26000 80 PRO A O 1
ATOM 1339 N N . GLY A 1 81 ? -41.87200 2.04200 40.84300 1.000 12.92000 81 GLY A N 1
ATOM 1340 C CA . GLY A 1 81 ? -41.07100 0.83900 40.86800 1.000 13.09000 81 GLY A CA 1
ATOM 1341 C C . GLY A 1 81 ? -41.40600 -0.18200 41.90900 1.000 12.88000 81 GLY A C 1
ATOM 1342 O O . GLY A 1 81 ? -40.95400 -1.33000 41.81000 1.000 14.26000 81 GLY A O 1
ATOM 1346 N N . GLN A 1 82 ? -42.18700 0.16800 42.92700 1.000 13.80000 82 GLN A N 1
ATOM 1347 C CA . GLN A 1 82 ? -42.51100 -0.81400 43.95400 1.000 14.33000 82 GLN A CA 1
ATOM 1348 C C . GLN A 1 82 ? -43.30100 -1.96600 43.33700 1.000 14.32000 82 GLN A C 1
ATOM 1349 O O . GLN A 1 82 ? -44.14000 -1.76300 42.45400 1.000 14.30000 82 GLN A O 1
ATOM 1363 N N . VAL A 1 83 ? -43.04800 -3.18000 43.83800 1.000 16.34000 83 VAL A N 1
ATOM 1364 C CA . VAL A 1 83 ? -43.45500 -4.39800 43.13100 1.000 16.67000 83 VAL A CA 1
ATOM 1365 C C . VAL A 1 83 ? -44.94000 -4.41100 42.78700 1.000 16.06000 83 VAL A C 1
ATOM 1366 O O . VAL A 1 83 ?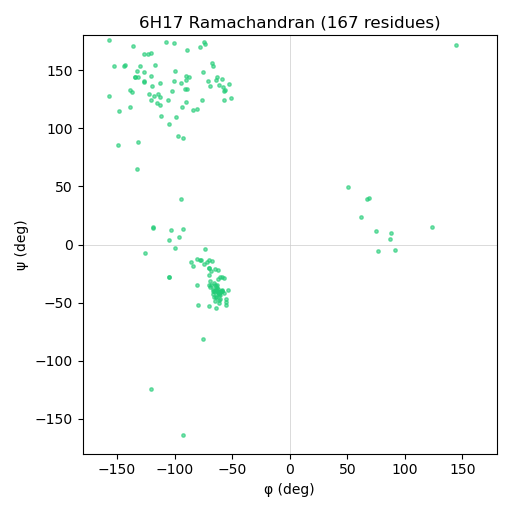 -45.32900 -4.88400 41.71600 1.000 15.67000 83 VAL A O 1
ATOM 1379 N N . PHE A 1 84 ? -45.79400 -3.92400 43.69000 1.000 16.85000 84 PHE A N 1
ATOM 1380 C CA . PHE A 1 84 ? -47.23600 -4.05400 43.52000 1.000 18.97000 84 PHE A CA 1
ATOM 1381 C C . PHE A 1 84 ? -47.77500 -3.33900 42.29300 1.000 18.48000 84 PHE A C 1
ATOM 1382 O O . PHE A 1 84 ? -48.87700 -3.66400 41.84200 1.000 19.23000 84 PHE A O 1
ATOM 1399 N N . TYR A 1 85 ? -47.06600 -2.34400 41.77000 1.000 16.19000 85 TYR A N 1
ATOM 1400 C CA . TYR A 1 85 ? -47.62400 -1.41500 40.78300 1.000 15.11000 85 TYR A CA 1
ATOM 1401 C C . TYR A 1 85 ? -47.34900 -1.81900 39.34400 1.000 15.27000 85 TYR A C 1
ATOM 1402 O O . TYR A 1 85 ? -47.10800 -0.98500 38.46800 1.000 15.08000 85 TYR A O 1
ATOM 1420 N N . ASP A 1 86 ? -47.42900 -3.12400 39.06600 1.000 15.35000 86 ASP A N 1
ATOM 1421 C CA . ASP A 1 86 ? -47.17100 -3.62000 37.71300 1.000 15.29000 86 ASP A CA 1
ATOM 1422 C C . ASP A 1 86 ? -48.11900 -2.99700 36.69400 1.000 14.05000 86 ASP A C 1
ATOM 1423 O O . ASP A 1 86 ? -47.71200 -2.66200 35.58100 1.000 14.76000 86 ASP A O 1
ATOM 1432 N N . ALA A 1 87 ? -49.38900 -2.81700 37.05700 1.000 15.33000 87 ALA A N 1
ATOM 1433 C CA . ALA A 1 87 ? -50.34200 -2.28400 36.09200 1.000 15.83000 87 ALA A CA 1
ATOM 1434 C C . ALA A 1 87 ? -49.92800 -0.89300 35.61500 1.000 15.65000 87 ALA A C 1
ATOM 1435 O O . ALA A 1 87 ? -50.01600 -0.57500 34.42400 1.000 16.32000 87 ALA A O 1
ATOM 1442 N N A SER A 1 88 ? -49.44800 -0.05200 36.53900 0.630 16.56000 88 SER A N 1
ATOM 1443 N N B SER A 1 88 ? -49.44700 -0.05500 36.53300 0.370 16.46000 88 SER A N 1
ATOM 1444 C CA A SER A 1 88 ? -48.99900 1.28300 36.16400 0.630 16.04000 88 SER A CA 1
ATOM 1445 C CA B SER A 1 88 ? -49.02000 1.28500 36.15200 0.370 16.44000 88 SER A CA 1
ATOM 1446 C C A SER A 1 88 ? -47.79100 1.21600 35.24800 0.630 15.67000 88 SER A C 1
ATOM 1447 C C B SER A 1 88 ? -47.78200 1.24100 35.26700 0.370 15.70000 88 SER A C 1
ATOM 1448 O O A SER A 1 88 ? -47.70200 1.95500 34.25800 0.630 16.93000 88 SER A O 1
ATOM 1449 O O B SER A 1 88 ? -47.67500 2.00300 34.29800 0.370 14.63000 88 SER A O 1
ATOM 1464 N N . ARG A 1 89 ? -46.82600 0.36200 35.58600 1.000 15.15000 89 ARG A N 1
ATOM 1465 C CA . ARG A 1 89 ? -45.64300 0.23000 34.75400 1.000 13.92000 89 ARG A CA 1
ATOM 1466 C C . ARG A 1 89 ? -46.02100 -0.18100 33.34400 1.000 14.55000 89 ARG A C 1
ATOM 1467 O O . ARG A 1 89 ? -45.45100 0.31800 32.36800 1.000 15.21000 89 ARG A O 1
ATOM 1489 N N . LYS A 1 90 ? -46.98200 -1.09700 33.21600 1.000 14.44000 90 LYS A N 1
ATOM 1490 C CA . LYS A 1 90 ? -47.38900 -1.55900 31.89500 1.000 14.42000 90 LYS A CA 1
ATOM 1491 C C . LYS A 1 90 ? -48.04200 -0.44600 31.08800 1.000 14.93000 90 LYS A C 1
ATOM 1492 O O . LYS A 1 90 ? -47.81600 -0.34000 29.87900 1.000 17.03000 90 LYS A O 1
ATOM 1511 N N A LEU A 1 91 ? -48.83700 0.41100 31.73300 0.430 15.78000 91 LEU A N 1
ATOM 1512 N N B LEU A 1 91 ? -48.86000 0.39400 31.72200 0.570 15.34000 91 LEU A N 1
ATOM 1513 C CA A LEU A 1 91 ? -49.46200 1.51800 31.01900 0.430 16.17000 91 LEU A CA 1
ATOM 1514 C CA B LEU A 1 91 ? -49.44800 1.51600 31.00200 0.570 15.91000 91 LEU A CA 1
ATOM 1515 C C A LEU A 1 91 ? -48.42300 2.51100 30.51500 0.430 15.74000 91 LEU A C 1
ATOM 1516 C C B LEU A 1 91 ? -48.36100 2.43900 30.46500 0.570 15.55000 91 LEU A C 1
ATOM 1517 O O A LEU A 1 91 ? -48.56200 3.05600 29.41200 0.430 17.73000 91 LEU A O 1
ATOM 1518 O O B LEU A 1 91 ? -48.38800 2.84800 29.29500 0.570 15.87000 91 LEU A O 1
ATOM 1549 N N . ILE A 1 92 ? -47.37900 2.76200 31.30400 1.000 15.44000 92 ILE A N 1
ATOM 1550 C CA . ILE A 1 92 ? -46.36500 3.74700 30.94200 1.000 14.07000 92 ILE A CA 1
ATOM 1551 C C . ILE A 1 92 ? -45.44800 3.22000 29.84600 1.000 14.64000 92 ILE A C 1
ATOM 1552 O O . ILE A 1 92 ? -44.94500 3.99400 29.02100 1.000 14.48000 92 ILE A O 1
ATOM 1569 N N . LEU A 1 93 ? -45.20300 1.91000 29.81100 1.000 14.37000 93 LEU A N 1
ATOM 1570 C CA . LEU A 1 93 ? -44.29500 1.35600 28.82200 1.000 14.07000 93 LEU A CA 1
ATOM 1571 C C . LEU A 1 93 ? -44.86100 1.35800 27.41200 1.000 15.46000 93 LEU A C 1
ATOM 1572 O O . LEU A 1 93 ? -44.09600 1.17500 26.45400 1.000 15.36000 93 LEU A O 1
ATOM 1588 N N . LYS A 1 94 ? -46.16200 1.55200 27.24000 1.000 15.94000 94 LYS A N 1
ATOM 1589 C CA . LYS A 1 94 ? -46.72800 1.51900 25.89300 1.000 16.33000 94 LYS A CA 1
ATOM 1590 C C . LYS A 1 94 ? -46.04100 2.55300 25.01300 1.000 16.46000 94 LYS A C 1
ATOM 1591 O O . LYS A 1 94 ? -45.88300 3.70600 25.40900 1.000 16.66000 94 LYS A O 1
ATOM 1610 N N . GLY A 1 95 ? -45.63100 2.13500 23.81500 1.000 16.82000 95 GLY A N 1
ATOM 1611 C CA . GLY A 1 95 ? -45.02700 3.05500 22.86900 1.000 19.35000 95 GLY A CA 1
ATOM 1612 C C . GLY A 1 95 ? -43.60400 3.46100 23.17300 1.000 16.07000 95 GLY A C 1
ATOM 1613 O O . GLY A 1 95 ? -43.10000 4.40300 22.55700 1.000 18.17000 95 GLY A O 1
ATOM 1617 N N . VAL A 1 96 ? -42.93000 2.79500 24.10800 1.000 14.25000 96 VAL A N 1
ATOM 1618 C CA . VAL A 1 96 ? -41.58000 3.21300 24.47700 1.000 14.22000 96 VAL A CA 1
ATOM 1619 C C . VAL A 1 96 ? -40.62800 3.05300 23.29900 1.000 13.70000 96 VAL A C 1
ATOM 1620 O O . VAL A 1 96 ? -40.69400 2.07300 22.54300 1.000 16.36000 96 VAL A O 1
ATOM 1633 N N . ASP A 1 97 ? -39.71800 4.01600 23.15500 1.000 12.92000 97 ASP A N 1
ATOM 1634 C CA . ASP A 1 97 ? -38.65000 3.96400 22.15900 1.000 14.68000 97 ASP A CA 1
ATOM 1635 C C . ASP A 1 97 ? -37.28900 3.64700 22.74600 1.000 13.74000 97 ASP A C 1
ATOM 1636 O O . ASP A 1 97 ? -36.43600 3.10700 22.03300 1.000 15.60000 97 ASP A O 1
ATOM 1645 N N . GLY A 1 98 ? -37.04600 3.98900 23.99600 1.000 13.28000 98 GLY A N 1
ATOM 1646 C CA . GLY A 1 98 ? -35.80000 3.61300 24.64800 1.000 13.23000 98 GLY A CA 1
ATOM 1647 C C . GLY A 1 98 ? -36.02100 3.51000 26.13600 1.000 12.25000 98 GLY A C 1
ATOM 1648 O O . GLY A 1 98 ? -36.90400 4.17400 26.69000 1.000 12.37000 98 GLY A O 1
ATOM 1652 N N . VAL A 1 99 ? -35.20700 2.68500 26.78700 1.000 11.13000 99 VAL A N 1
ATOM 1653 C CA . VAL A 1 99 ? -35.33100 2.44600 28.22000 1.000 11.73000 99 VAL A CA 1
ATOM 1654 C C . VAL A 1 99 ? -34.00700 2.69600 28.92100 1.000 11.51000 99 VAL A C 1
ATOM 1655 O O . VAL A 1 99 ? -32.93400 2.33700 28.42000 1.000 12.11000 99 VAL A O 1
ATOM 1668 N N . VAL A 1 100 ? -34.08500 3.31200 30.09500 1.000 11.41000 100 VAL A N 1
ATOM 1669 C CA . VAL A 1 100 ? -32.97200 3.39700 31.03500 1.000 11.18000 100 VAL A CA 1
ATOM 1670 C C . VAL A 1 100 ? -33.38400 2.56900 32.23300 1.000 11.35000 100 VAL A C 1
ATOM 1671 O O . VAL A 1 100 ? -34.40900 2.86700 32.86800 1.000 12.63000 100 VAL A O 1
ATOM 1684 N N . PHE A 1 101 ? -32.60900 1.53600 32.55800 1.000 10.83000 101 PHE A N 1
ATOM 1685 C CA . PHE A 1 101 ? -32.83000 0.79100 33.79100 1.000 9.99000 101 PHE A CA 1
ATOM 1686 C C . PHE A 1 101 ? -31.93700 1.38400 34.86800 1.000 10.26000 101 PHE A C 1
ATOM 1687 O O . PHE A 1 101 ? -30.71000 1.35300 34.73800 1.000 11.89000 101 PHE A O 1
ATOM 1704 N N . VAL A 1 102 ? -32.53300 1.90000 35.93200 1.000 10.54000 102 VAL A N 1
ATOM 1705 C CA . VAL A 1 102 ? -31.81600 2.49600 37.04600 1.000 10.46000 102 VAL A CA 1
ATOM 1706 C C . VAL A 1 102 ? -31.72800 1.44400 38.14000 1.000 11.45000 102 VAL A C 1
ATOM 1707 O O . VAL A 1 102 ? -32.73500 1.09200 38.76100 1.000 12.05000 102 VAL A O 1
ATOM 1720 N N . ALA A 1 103 ? -30.53100 0.91800 38.37600 1.000 11.24000 103 ALA A N 1
ATOM 1721 C CA . ALA A 1 103 ? -30.31200 -0.06000 39.43300 1.000 11.27000 103 ALA A CA 1
ATOM 1722 C C . ALA A 1 103 ? -29.84400 0.64400 40.69600 1.000 11.84000 103 ALA A C 1
ATOM 1723 O O . ALA A 1 103 ? -29.03700 1.58100 40.64800 1.000 11.86000 103 ALA A O 1
ATOM 1730 N N . ASP A 1 104 ? -30.36700 0.20700 41.82900 1.000 11.59000 104 ASP A N 1
ATOM 1731 C CA . ASP A 1 104 ? -29.90200 0.69300 43.12500 1.000 11.65000 104 ASP A CA 1
ATOM 1732 C C . ASP A 1 104 ? -28.67800 -0.11900 43.52700 1.000 12.16000 104 ASP A C 1
ATOM 1733 O O . ASP A 1 104 ? -28.78100 -1.32500 43.74700 1.000 12.74000 104 ASP A O 1
ATOM 1742 N N . SER A 1 105 ? -27.51700 0.51800 43.63800 1.000 10.84000 105 SER A N 1
ATOM 1743 C CA . SER A 1 105 ? -26.30100 -0.25100 43.89000 1.000 11.55000 105 SER A CA 1
ATOM 1744 C C . SER A 1 105 ? -26.23800 -0.84700 45.29200 1.000 11.76000 105 SER A C 1
ATOM 1745 O O . SER A 1 105 ? -25.35100 -1.67400 45.55300 1.000 13.06000 105 SER A O 1
ATOM 1753 N N . GLN A 1 106 ? -27.08900 -0.43100 46.22500 1.0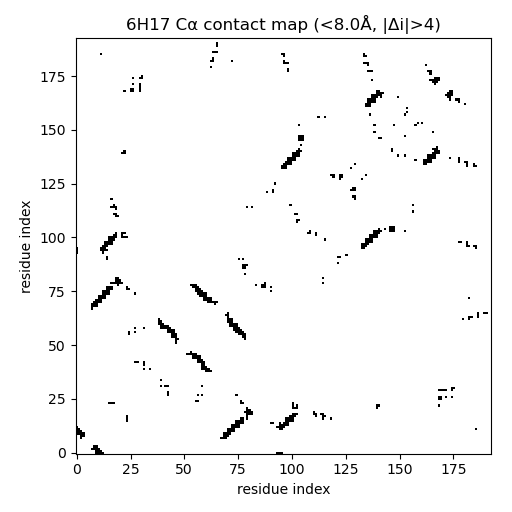00 11.42000 106 GLN A N 1
ATOM 1754 C CA . GLN A 1 106 ? -27.01500 -0.97800 47.57800 1.000 12.03000 106 GLN A CA 1
ATOM 1755 C C . GLN A 1 106 ? -27.17600 -2.49700 47.55200 1.000 12.48000 106 GLN A C 1
ATOM 1756 O O . GLN A 1 106 ? -28.08000 -3.04000 46.91200 1.000 12.56000 106 GLN A O 1
ATOM 1770 N N . ILE A 1 107 ? -26.32400 -3.19200 48.30600 1.000 12.84000 107 ILE A N 1
ATOM 1771 C CA . ILE A 1 107 ? -26.30400 -4.65400 48.26100 1.000 13.43000 107 ILE A CA 1
ATOM 1772 C C . ILE A 1 107 ? -27.64700 -5.23900 48.67800 1.000 14.28000 107 ILE A C 1
ATOM 1773 O O . ILE A 1 107 ? -28.10700 -6.23500 48.09600 1.000 14.78000 107 ILE A O 1
ATOM 1789 N N A GLU A 1 108 ? -28.32800 -4.59700 49.62900 0.580 14.06000 108 GLU A N 1
ATOM 1790 N N B GLU A 1 108 ? -28.33800 -4.61200 49.62200 0.420 14.16000 108 GLU A N 1
ATOM 1791 C CA A GLU A 1 108 ? -29.62700 -5.07400 50.09400 0.580 15.68000 108 GLU A CA 1
ATOM 1792 C CA B GLU A 1 108 ? -29.61600 -5.16200 50.06700 0.420 15.71000 108 GLU A CA 1
ATOM 1793 C C A GLU A 1 108 ? -30.69000 -5.05000 49.00500 0.580 14.80000 108 GLU A C 1
ATOM 1794 C C B GLU A 1 108 ? -30.75500 -4.93200 49.07900 0.420 14.85000 108 GLU A C 1
ATOM 1795 O O A GLU A 1 108 ? -31.69100 -5.77200 49.10900 0.580 17.77000 108 GLU A O 1
ATOM 1796 O O B GLU A 1 108 ? -31.88500 -5.36500 49.34400 0.420 13.54000 108 GLU A O 1
ATOM 1819 N N . ARG A 1 109 ? -30.49300 -4.24700 47.96900 1.000 14.26000 109 ARG A N 1
ATOM 1820 C CA . ARG A 1 109 ? -31.47800 -4.06400 46.91700 1.000 13.45000 109 ARG A CA 1
ATOM 1821 C C . ARG A 1 109 ? -31.15900 -4.85400 45.66200 1.000 14.04000 109 ARG A C 1
ATOM 1822 O O . ARG A 1 109 ? -31.84100 -4.68100 44.65200 1.000 14.30000 109 ARG A O 1
ATOM 1844 N N . MET A 1 110 ? -30.16900 -5.73700 45.69500 1.000 13.50000 110 MET A N 1
ATOM 1845 C CA . MET A 1 110 ? -29.84600 -6.49500 44.49100 1.000 13.98000 110 MET A CA 1
ATOM 1846 C C . MET A 1 110 ? -31.00100 -7.37800 44.05200 1.000 14.71000 110 MET A C 1
ATOM 1847 O O . MET A 1 110 ? -31.27500 -7.48200 42.85400 1.000 14.22000 110 MET A O 1
ATOM 1861 N N . GLU A 1 111 ? -31.68100 -8.05000 44.98400 1.000 15.00000 111 GLU A N 1
ATOM 1862 C CA . GLU A 1 111 ? -32.80300 -8.88500 44.57200 1.000 15.75000 111 GLU A CA 1
ATOM 1863 C C . GLU A 1 111 ? -33.86900 -8.03400 43.90500 1.000 13.08000 111 GLU A C 1
ATOM 1864 O O . GLU A 1 111 ? -34.46600 -8.44800 42.91300 1.000 15.23000 111 GLU A O 1
ATOM 1876 N N . ALA A 1 112 ? -34.14000 -6.85000 44.46700 1.000 13.98000 112 ALA A N 1
ATOM 1877 C CA . ALA A 1 112 ? -35.13700 -5.96400 43.89200 1.000 14.18000 112 ALA A CA 1
ATOM 1878 C C . ALA A 1 112 ? -34.71500 -5.49900 42.50600 1.000 11.71000 112 ALA A C 1
ATOM 1879 O O . ALA A 1 112 ? -35.55100 -5.40600 41.60300 1.000 13.03000 112 ALA A O 1
ATOM 1886 N N . ASN A 1 113 ? -33.41600 -5.22000 42.31000 1.000 12.55000 113 ASN A N 1
ATOM 1887 C CA . ASN A 1 113 ? -32.91800 -4.89900 40.97700 1.000 12.14000 113 ASN A CA 1
ATOM 1888 C C . ASN A 1 113 ? -33.21600 -6.02700 40.00400 1.000 12.72000 113 ASN A C 1
ATOM 1889 O O . ASN A 1 113 ? -33.71000 -5.80100 38.90100 1.000 12.82000 113 ASN A O 1
ATOM 1900 N N A MET A 1 114 ? -32.92300 -7.26800 40.40400 0.620 13.72000 114 MET A N 1
ATOM 1901 N N B MET A 1 114 ? -32.87800 -7.26200 40.39500 0.380 13.62000 114 MET A N 1
ATOM 1902 C CA A MET A 1 114 ? -33.11500 -8.38700 39.48800 0.620 13.51000 114 MET A CA 1
ATOM 1903 C CA B MET A 1 114 ? -33.03100 -8.39200 39.48500 0.380 14.42000 114 MET A CA 1
ATOM 1904 C C A MET A 1 114 ? -34.58600 -8.62100 39.19400 0.620 14.59000 114 MET A C 1
ATOM 1905 C C B MET A 1 114 ? -34.49000 -8.62800 39.14400 0.380 14.28000 114 MET A C 1
ATOM 1906 O O A MET A 1 114 ? -34.95000 -8.91900 38.05000 0.620 15.36000 114 MET A O 1
ATOM 1907 O O B MET A 1 114 ? -34.82500 -8.92900 37.99100 0.380 12.43000 114 MET A O 1
ATOM 1934 N N A GLU A 1 115 ? -35.44300 -8.50800 40.20800 0.620 13.81000 115 GLU A N 1
ATOM 1935 N N B GLU A 1 115 ? -35.37600 -8.51000 40.13700 0.380 13.09000 115 GLU A N 1
ATOM 1936 C CA A GLU A 1 115 ? -36.87600 -8.66000 39.98400 0.620 13.80000 115 GLU A CA 1
ATOM 1937 C CA B GLU A 1 115 ? -36.80000 -8.69900 39.89100 0.380 14.83000 115 GLU A CA 1
ATOM 1938 C C A GLU A 1 115 ? -37.37900 -7.60600 39.01000 0.620 14.17000 115 GLU A C 1
ATOM 1939 C C B GLU A 1 115 ? -37.34400 -7.61500 38.97100 0.380 14.72000 115 GLU A C 1
ATOM 1940 O O A GLU A 1 115 ? -38.14400 -7.90200 38.08500 0.620 14.33000 115 GLU A O 1
ATOM 1941 O O B GLU A 1 115 ? -38.11000 -7.90500 38.04400 0.380 14.47000 115 GLU A O 1
ATOM 1964 N N . SER A 1 116 ? -36.96100 -6.36000 39.20500 1.000 13.19000 116 SER A N 1
ATOM 1965 C CA . SER A 1 116 ? -37.41300 -5.28400 38.33700 1.000 13.02000 116 SER A CA 1
ATOM 1966 C C . SER A 1 116 ? -36.90200 -5.44200 36.90900 1.000 12.63000 116 SER A C 1
ATOM 1967 O O . SER A 1 116 ? -37.62800 -5.14100 35.96200 1.000 13.19000 116 SER A O 1
ATOM 1976 N N . LEU A 1 117 ? -35.65800 -5.89100 36.73800 1.000 12.63000 117 LEU A N 1
ATOM 1977 C CA . LEU A 1 117 ? -35.11200 -6.07700 35.39300 1.000 12.56000 117 LEU A CA 1
ATOM 1978 C C . LEU A 1 117 ? -35.84800 -7.19500 34.66000 1.000 12.67000 117 LEU A C 1
ATOM 1979 O O . LEU A 1 117 ? -36.13600 -7.08000 33.46100 1.000 13.56000 117 LEU A O 1
ATOM 1995 N N . GLU A 1 118 ? -36.17600 -8.27600 35.36000 1.000 13.16000 118 GLU A N 1
ATOM 1996 C CA . GLU A 1 118 ? -36.97500 -9.32800 34.74300 1.000 13.81000 118 GLU A CA 1
ATOM 1997 C C . GLU A 1 118 ? -38.38100 -8.82900 34.41800 1.000 13.20000 118 GLU A C 1
ATOM 1998 O O . GLU A 1 118 ? -38.94000 -9.15600 33.35700 1.000 14.10000 118 GLU A O 1
ATOM 2010 N N . ASN A 1 119 ? -38.96900 -8.03700 35.31500 1.000 13.04000 119 ASN A N 1
ATOM 2011 C CA . ASN A 1 119 ? -40.27300 -7.44200 35.06700 1.000 13.13000 119 ASN A CA 1
ATOM 2012 C C . ASN A 1 119 ? -40.25800 -6.55300 33.83400 1.000 12.15000 119 ASN A C 1
ATOM 2013 O O . ASN A 1 119 ? -41.22800 -6.55100 33.06300 1.000 13.18000 119 ASN A O 1
ATOM 2024 N N . LEU A 1 120 ? -39.18000 -5.78300 33.63100 1.000 12.80000 120 LEU A N 1
ATOM 2025 C CA . LEU A 1 120 ? -39.03600 -5.00100 32.40500 1.000 12.99000 120 LEU A CA 1
ATOM 2026 C C . LEU A 1 120 ? -39.06400 -5.90600 31.17900 1.000 13.43000 120 LEU A C 1
ATOM 2027 O O . LEU A 1 120 ? -39.76800 -5.63000 30.20100 1.000 13.38000 120 LEU A O 1
ATOM 2043 N N A ARG A 1 121 ? -38.28300 -6.98300 31.21000 0.380 13.80000 121 ARG A N 1
ATOM 2044 N N B ARG A 1 121 ? -38.28000 -6.98300 31.21000 0.620 13.79000 121 ARG A N 1
ATOM 2045 C CA A ARG A 1 121 ? -38.23500 -7.88200 30.06000 0.380 14.48000 121 ARG A CA 1
ATOM 2046 C CA B ARG A 1 121 ? -38.23200 -7.88700 30.06300 0.620 14.57000 121 ARG A CA 1
ATOM 2047 C C A ARG A 1 121 ? -39.60400 -8.48400 29.77700 0.380 13.86000 121 ARG A C 1
ATOM 2048 C C B ARG A 1 121 ? -39.60300 -8.48200 29.77700 0.620 13.75000 121 ARG A C 1
ATOM 2049 O O A ARG A 1 121 ? -40.03700 -8.54500 28.62000 0.380 16.00000 121 ARG A O 1
ATOM 2050 O O B ARG A 1 121 ? -40.03900 -8.53100 28.62100 0.620 15.97000 121 ARG A O 1
ATOM 2091 N N . ILE A 1 122 ? -40.30400 -8.92800 30.82500 1.000 14.11000 122 ILE A N 1
ATOM 2092 C CA . ILE A 1 122 ? -41.61300 -9.53800 30.65800 1.000 14.04000 122 ILE A CA 1
ATOM 2093 C C . ILE A 1 122 ? -42.62200 -8.52700 30.14800 1.000 14.30000 122 ILE A C 1
ATOM 2094 O O . ILE A 1 122 ? -43.41400 -8.82600 29.24800 1.000 15.91000 122 ILE A O 1
ATOM 2111 N N . ASN A 1 123 ? -42.62100 -7.32200 30.70700 1.000 14.06000 123 ASN A N 1
ATOM 2112 C CA . ASN A 1 123 ? -43.60400 -6.32800 30.28600 1.000 14.67000 123 ASN A CA 1
ATOM 2113 C C . ASN A 1 123 ? -43.36900 -5.91000 28.84800 1.000 14.30000 123 ASN A C 1
ATOM 2114 O O . ASN A 1 123 ? -44.33300 -5.68000 28.10300 1.000 16.24000 123 ASN A O 1
ATOM 2125 N N . LEU A 1 124 ? -42.10400 -5.77500 28.44100 1.000 14.22000 124 LEU A N 1
ATOM 2126 C CA . LEU A 1 124 ? -41.83500 -5.50600 27.02900 1.000 15.04000 124 LEU A CA 1
ATOM 2127 C C . LEU A 1 124 ? -42.36500 -6.63500 26.15400 1.000 19.69000 124 LEU A C 1
ATOM 2128 O O . LEU A 1 124 ? -43.00800 -6.37900 25.13500 1.000 21.02000 124 LEU A O 1
ATOM 2144 N N . ALA A 1 125 ? -42.14900 -7.89700 26.55500 1.000 17.48000 125 ALA A N 1
ATOM 2145 C CA . ALA A 1 125 ? -42.67600 -9.01400 25.77300 1.000 18.44000 125 ALA A CA 1
ATOM 2146 C C . ALA A 1 125 ? -44.19700 -8.99500 25.72700 1.000 18.26000 125 A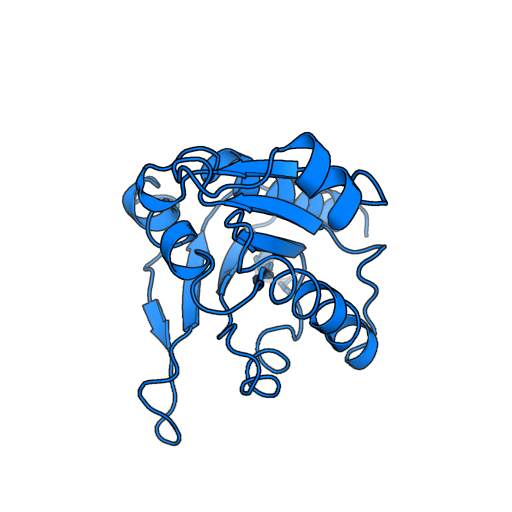LA A C 1
ATOM 2147 O O . ALA A 1 125 ? -44.79600 -9.34800 24.69700 1.000 23.22000 125 ALA A O 1
ATOM 2154 N N . GLU A 1 126 ? -44.85500 -8.61700 26.81400 1.000 20.34000 126 GLU A N 1
ATOM 2155 C CA . GLU A 1 126 ? -46.31100 -8.58400 26.86500 1.000 17.76000 126 GLU A CA 1
ATOM 2156 C C . GLU A 1 126 ? -46.94400 -7.44500 26.08500 1.000 21.51000 126 GLU A C 1
ATOM 2157 O O . GLU A 1 126 ? -48.19400 -7.38000 26.04100 1.000 24.79000 126 GLU A O 1
ATOM 2169 N N . GLN A 1 127 ? -46.15700 -6.54300 25.49100 1.000 20.33000 127 GLN A N 1
ATOM 2170 C CA . GLN A 1 127 ? -46.68200 -5.57400 24.53800 1.000 20.32000 127 GLN A CA 1
ATOM 2171 C C . GLN A 1 127 ? -46.03200 -5.75400 23.17300 1.000 24.95000 127 GLN A C 1
ATOM 2172 O O . GLN A 1 127 ? -46.15900 -4.88000 22.30800 1.000 26.49000 127 GLN A O 1
ATOM 2186 N N . GLY A 1 128 ? -45.36900 -6.88900 22.95300 1.000 28.70000 128 GLY A N 1
ATOM 2187 C CA . GLY A 1 128 ? -44.81000 -7.22000 21.65900 1.000 31.83000 128 GLY A CA 1
ATOM 2188 C C . GLY A 1 128 ? -43.41200 -6.71300 21.40100 1.000 32.47000 128 GLY A C 1
ATOM 2189 O O . GLY A 1 128 ? -42.94700 -6.78200 20.25700 1.000 35.31000 128 GLY A O 1
ATOM 2193 N N . TYR A 1 129 ? -42.73200 -6.19400 22.41500 1.000 24.14000 129 TYR A N 1
ATOM 2194 C CA . TYR A 1 129 ? -41.38300 -5.67900 22.27400 1.000 26.21000 129 TYR A CA 1
ATOM 2195 C C . TYR A 1 129 ? -40.39200 -6.71800 22.79300 1.000 29.49000 129 TYR A C 1
ATOM 2196 O O . TYR A 1 129 ? -40.77900 -7.74200 23.36400 1.000 33.21000 129 TYR A O 1
ATOM 2214 N N . ASP A 1 130 ? -39.10000 -6.43100 22.60600 1.000 26.84000 130 ASP A N 1
ATOM 2215 C CA . ASP A 1 130 ? -38.00300 -7.29900 23.03800 1.000 26.35000 130 ASP A CA 1
ATOM 2216 C C . ASP A 1 130 ? -36.89800 -6.43200 23.63200 1.000 31.37000 130 ASP A C 1
ATOM 2217 O O . ASP A 1 130 ? -36.33200 -5.59100 22.92900 1.000 25.87000 130 ASP A O 1
ATOM 2226 N N . LEU A 1 131 ? -36.58800 -6.63200 24.92400 1.000 23.92000 131 LEU A N 1
ATOM 2227 C CA . LEU A 1 131 ? -35.54100 -5.85200 25.58100 1.000 22.76000 131 LEU A CA 1
ATOM 2228 C C . LEU A 1 131 ? -34.19600 -5.97900 24.87300 1.000 22.83000 131 LEU A C 1
ATOM 2229 O O . LEU A 1 131 ? -33.37600 -5.05200 24.92200 1.000 26.34000 131 LEU A O 1
ATOM 2245 N N . ASN A 1 132 ? -33.95100 -7.11800 24.21400 1.000 29.57000 132 ASN A N 1
ATOM 2246 C CA . ASN A 1 132 ? -32.66700 -7.34700 23.56900 1.000 32.51000 132 ASN A CA 1
ATOM 2247 C C . ASN A 1 132 ? -32.45400 -6.46500 22.34800 1.000 28.06000 132 ASN A C 1
ATOM 2248 O O . ASN A 1 132 ? -31.30900 -6.28700 21.92200 1.000 40.91000 132 ASN A O 1
ATOM 2259 N N . LYS A 1 133 ? -33.52100 -5.93500 21.76700 1.000 25.98000 133 LYS A N 1
ATOM 2260 C CA . LYS A 1 133 ? -33.43900 -5.16200 20.53900 1.000 34.61000 133 LYS A CA 1
ATOM 2261 C C . LYS A 1 133 ? -33.59500 -3.66500 20.73600 1.000 40.91000 133 LYS A C 1
ATOM 2262 O O . LYS A 1 133 ? -33.05600 -2.88800 19.94600 1.000 49.01000 133 LYS A O 1
ATOM 2281 N N . ILE A 1 134 ? -34.30900 -3.24500 21.77100 1.000 22.93000 134 ILE A N 1
ATOM 2282 C CA . ILE A 1 134 ? -34.69000 -1.84700 21.95900 1.000 20.31000 134 ILE A CA 1
ATOM 2283 C C . ILE A 1 134 ? -33.48900 -1.03600 22.43900 1.000 16.48000 134 ILE A C 1
ATOM 2284 O O . ILE A 1 134 ? -32.61600 -1.56400 23.14500 1.000 18.91000 134 ILE A O 1
ATOM 2300 N N . PRO A 1 135 ? -33.39300 0.24200 22.08000 1.000 15.24000 135 PRO A N 1
ATOM 2301 C CA . PRO A 1 135 ? -32.40900 1.12000 22.73200 1.000 15.85000 135 PRO A CA 1
ATOM 2302 C C . PRO A 1 135 ? -32.52100 1.03200 24.24600 1.000 14.20000 135 PRO A C 1
ATOM 2303 O O . PRO A 1 135 ? -33.60300 1.21900 24.81600 1.000 14.13000 135 PRO A O 1
ATOM 2314 N N . TYR A 1 136 ? -31.39400 0.74500 24.90400 1.000 14.06000 136 TYR A N 1
ATOM 2315 C CA . TYR A 1 136 ? -31.40900 0.35700 26.31200 1.000 13.64000 136 TYR A CA 1
ATOM 2316 C C . TYR A 1 136 ? -30.05600 0.64700 26.93300 1.000 13.90000 136 TYR A C 1
ATOM 2317 O O . TYR A 1 136 ? -29.02100 0.22900 26.41200 1.000 14.21000 136 TYR A O 1
ATOM 2335 N N . VAL A 1 137 ? -30.07100 1.36300 28.04800 1.000 12.10000 137 VAL A N 1
ATOM 2336 C CA . VAL A 1 137 ? -28.87900 1.71600 28.81400 1.000 11.92000 137 VAL A CA 1
ATOM 2337 C C . VAL A 1 137 ? -29.15900 1.39400 30.26500 1.000 12.04000 137 VAL A C 1
ATOM 2338 O O . VAL A 1 137 ? -30.29100 1.55700 30.73700 1.000 12.72000 137 VAL A O 1
ATOM 2351 N N . ILE A 1 138 ? -28.14500 0.93800 30.97600 1.000 11.26000 138 ILE A N 1
ATOM 2352 C CA . ILE A 1 138 ? -28.26300 0.63800 32.40100 1.000 11.40000 138 ILE A CA 1
ATOM 2353 C C . ILE A 1 138 ? -27.42600 1.61900 33.21400 1.000 10.31000 138 ILE A C 1
ATOM 2354 O O . ILE A 1 138 ? -26.29100 1.95900 32.84200 1.000 12.52000 138 ILE A O 1
ATOM 2370 N N . GLN A 1 139 ? -27.98600 2.06400 34.32800 1.000 11.22000 139 GLN A N 1
ATOM 2371 C CA . GLN A 1 139 ? -27.33400 2.97800 35.25000 1.000 10.48000 139 GLN A CA 1
ATOM 2372 C C . GLN A 1 139 ? -27.16700 2.31100 36.60100 1.000 11.10000 139 GLN A C 1
ATOM 2373 O O . GLN A 1 139 ? -28.13900 1.79900 37.16900 1.000 11.76000 139 GLN A O 1
ATOM 2387 N N . TYR A 1 140 ? -25.95100 2.32200 37.12400 1.000 10.40000 140 TYR A N 1
ATOM 2388 C CA . TYR A 1 140 ? -25.66900 1.82200 38.46700 1.000 11.13000 140 TYR A CA 1
ATOM 2389 C C . TYR A 1 140 ? -25.66700 3.03200 39.39000 1.000 10.15000 140 TYR A C 1
ATOM 2390 O O . TYR A 1 140 ? -24.65200 3.71100 39.54100 1.000 11.12000 140 TYR A O 1
ATOM 2408 N N . ASN A 1 141 ? -26.81800 3.30800 39.99100 1.000 11.16000 141 ASN A N 1
ATOM 2409 C CA . ASN A 1 141 ? -27.00800 4.51100 40.79100 1.000 11.07000 141 ASN A CA 1
ATOM 2410 C C . ASN A 1 141 ? -26.62800 4.25500 42.24300 1.000 10.64000 141 ASN A C 1
ATOM 2411 O O . ASN A 1 141 ? -26.43300 3.12000 42.68800 1.000 11.31000 141 ASN A O 1
ATOM 2422 N N . LYS A 1 142 ? -26.51000 5.34200 42.98800 1.000 10.56000 142 LYS A N 1
ATOM 2423 C CA . LYS A 1 142 ? -26.15200 5.30600 44.41700 1.000 10.71000 142 LYS A CA 1
ATOM 2424 C C . LYS A 1 142 ? -24.72000 4.81500 44.64700 1.000 11.59000 142 LYS A C 1
ATOM 2425 O O . LYS A 1 142 ? -24.42400 4.15200 45.64400 1.000 11.82000 142 LYS A O 1
ATOM 2444 N N . ARG A 1 143 ? -23.79500 5.23100 43.77200 1.000 10.80000 143 ARG A N 1
ATOM 2445 C CA . ARG A 1 143 ? -22.39600 4.85400 43.93100 1.000 11.82000 143 ARG A CA 1
ATOM 2446 C C . ARG A 1 143 ? -21.75800 5.47800 45.15900 1.000 12.44000 143 ARG A C 1
ATOM 2447 O O . ARG A 1 143 ? -20.68400 5.03100 45.57000 1.000 13.89000 143 ARG A O 1
ATOM 2468 N N . ASP A 1 144 ? -22.39500 6.48300 45.75700 1.000 11.78000 144 ASP A N 1
ATOM 2469 C CA . ASP A 1 144 ? -21.86400 7.18100 46.91400 1.000 13.52000 144 ASP A CA 1
ATOM 2470 C C . ASP A 1 144 ? -22.02500 6.40600 48.20900 1.000 13.42000 144 ASP A C 1
ATOM 2471 O O . ASP A 1 144 ? -21.40500 6.77300 49.21300 1.000 15.05000 144 ASP A O 1
ATOM 2480 N N . LEU A 1 145 ? -22.83200 5.35700 48.23000 1.000 12.88000 145 LEU A N 1
ATOM 2481 C CA . LEU A 1 145 ? -23.18400 4.72700 49.49200 1.000 13.12000 145 LEU A CA 1
ATOM 2482 C C . LEU A 1 145 ? -22.15900 3.65300 49.88500 1.000 13.47000 145 LEU A C 1
ATOM 2483 O O . LEU A 1 145 ? -21.64000 2.93900 49.01900 1.000 15.26000 145 LEU A O 1
ATOM 2499 N N . PRO A 1 146 ? -21.87200 3.51300 51.16800 1.000 14.27000 146 PRO A N 1
ATOM 2500 C CA . PRO A 1 146 ? -20.84200 2.54900 51.58700 1.000 14.88000 146 PRO A CA 1
ATOM 2501 C C . PRO A 1 146 ? -21.25300 1.11100 51.35700 1.000 15.41000 146 PRO A C 1
ATOM 2502 O O . PRO A 1 146 ? -20.36800 0.24100 51.27000 1.000 18.52000 146 PRO A O 1
ATOM 2513 N N . ASN A 1 147 ? -22.54500 0.83900 51.27100 1.000 14.52000 147 ASN A N 1
ATOM 2514 C CA . ASN A 1 147 ? -23.06500 -0.49500 51.01200 1.000 14.85000 147 ASN A CA 1
ATOM 2515 C C . ASN A 1 147 ? -23.29200 -0.75100 49.52000 1.000 13.93000 147 ASN A C 1
ATOM 2516 O O . ASN A 1 147 ? -23.94100 -1.74700 49.17400 1.000 14.90000 147 ASN A O 1
ATOM 2527 N N . ALA A 1 148 ? -22.76100 0.08700 48.63600 1.000 13.01000 148 ALA A N 1
ATOM 2528 C CA . ALA A 1 148 ? -22.85600 -0.15500 47.20400 1.000 13.52000 148 ALA A CA 1
ATOM 2529 C C . ALA A 1 148 ? -22.01300 -1.35600 46.80300 1.000 15.10000 148 ALA A C 1
ATOM 2530 O O . ALA A 1 148 ? -20.86600 -1.50800 47.23700 1.000 15.93000 148 ALA A O 1
ATOM 2537 N N . VAL A 1 149 ? -22.59000 -2.20100 45.95200 1.000 14.52000 149 VAL A N 1
ATOM 2538 C CA . VAL A 1 149 ? -21.87000 -3.31300 45.32600 1.000 14.61000 149 VAL A CA 1
ATOM 2539 C C . VAL A 1 149 ? -20.81900 -2.75800 44.37300 1.000 14.07000 149 VAL A C 1
ATOM 2540 O O . VAL A 1 149 ? -20.94300 -1.65000 43.85700 1.000 15.71000 149 VAL A O 1
ATOM 2553 N N . THR A 1 150 ? -19.75400 -3.52000 44.13900 1.000 14.09000 150 THR A N 1
ATOM 2554 C CA . THR A 1 150 ? -18.74600 -3.01200 43.21500 1.000 15.20000 150 THR A CA 1
ATOM 2555 C C . THR A 1 150 ? -19.31400 -2.95300 41.79400 1.000 15.07000 150 THR A C 1
ATOM 2556 O O . THR A 1 150 ? -20.26000 -3.66100 41.44300 1.000 15.18000 150 THR A O 1
ATOM 2567 N N . VAL A 1 151 ? -18.73200 -2.08100 40.96900 1.000 15.42000 151 VAL A N 1
ATOM 2568 C CA . VAL A 1 151 ? -19.23200 -1.92500 39.60400 1.000 15.69000 151 VAL A CA 1
ATOM 2569 C C . VAL A 1 151 ? -19.10100 -3.23700 38.83800 1.000 14.37000 151 VAL A C 1
ATOM 2570 O O . VAL A 1 151 ? -19.99500 -3.63400 38.08500 1.000 16.54000 151 VAL A O 1
ATOM 2583 N N . GLU A 1 152 ? -17.98400 -3.93300 39.01900 1.000 16.12000 152 GLU A N 1
ATOM 2584 C CA . GLU A 1 152 ? -17.79000 -5.20000 38.33300 1.000 16.32000 152 GLU A CA 1
ATOM 2585 C C . GLU A 1 152 ? -18.87300 -6.19300 38.72000 1.000 17.29000 152 GLU A C 1
ATOM 2586 O O . GLU A 1 152 ? -19.37300 -6.93900 37.87400 1.000 17.52000 152 GLU A O 1
ATOM 2598 N N . GLU A 1 153 ? -19.24600 -6.22500 40.00000 1.000 15.34000 153 GLU A N 1
ATOM 2599 C CA . GLU A 1 153 ? -20.30000 -7.13500 40.43300 1.000 14.69000 153 GLU A CA 1
ATOM 2600 C C . GLU A 1 153 ? -21.67100 -6.70700 39.90700 1.000 15.35000 153 GLU A C 1
ATOM 2601 O O . GLU A 1 153 ? -22.51100 -7.56300 39.59100 1.000 15.89000 153 GLU A O 1
ATOM 2613 N N . MET A 1 154 ? -21.92100 -5.39800 39.80600 1.000 14.72000 154 MET A N 1
ATOM 2614 C CA . MET A 1 154 ? -23.16600 -4.93000 39.19800 1.000 14.44000 154 MET A CA 1
ATOM 2615 C C . MET A 1 154 ? -23.26600 -5.38700 37.74900 1.000 14.56000 154 MET A C 1
ATOM 2616 O O . MET A 1 154 ? -24.32500 -5.85200 37.30300 1.000 14.98000 154 MET A O 1
ATOM 2630 N N . ARG A 1 155 ? -22.16000 -5.27600 37.00600 1.000 14.07000 155 ARG A N 1
ATOM 2631 C CA . ARG A 1 155 ? -22.14400 -5.67600 35.60700 1.000 16.07000 155 ARG A CA 1
ATOM 2632 C C . ARG A 1 155 ? -22.38000 -7.17200 35.47900 1.000 15.27000 155 ARG A C 1
ATOM 2633 O O . ARG A 1 155 ? -23.17500 -7.62100 34.64500 1.000 16.31000 155 ARG A O 1
ATOM 2654 N N . LYS A 1 156 ? -21.71300 -7.96400 36.30900 1.000 15.39000 156 LYS A N 1
ATOM 2655 C CA . LYS A 1 156 ? -21.90300 -9.40300 36.22300 1.000 15.83000 156 LYS A CA 1
ATOM 2656 C C . LYS A 1 156 ? -23.31500 -9.80900 36.61100 1.000 16.59000 156 LYS A C 1
ATOM 2657 O O . LYS A 1 156 ? -23.84800 -10.78200 36.06500 1.000 18.98000 156 LYS A O 1
ATOM 2676 N N . ALA A 1 157 ? -23.94200 -9.08900 37.54000 1.000 15.42000 157 ALA A N 1
ATOM 2677 C CA . ALA A 1 157 ? -25.28200 -9.45300 37.96900 1.000 14.32000 157 ALA A CA 1
ATOM 2678 C C . ALA A 1 157 ? -26.36400 -8.97700 37.00700 1.000 15.56000 157 ALA A C 1
ATOM 2679 O O . ALA A 1 157 ? -27.38700 -9.64600 36.86100 1.000 16.80000 157 ALA A O 1
ATOM 2686 N N . LEU A 1 158 ? -26.18900 -7.80600 36.37400 1.000 14.47000 158 LEU A N 1
ATOM 2687 C CA . LEU A 1 158 ? -27.28900 -7.12400 35.70600 1.000 14.66000 158 LEU A CA 1
ATOM 2688 C C . LEU A 1 158 ? -27.04100 -6.77800 34.24700 1.000 16.14000 158 LEU A C 1
ATOM 2689 O O . LEU A 1 158 ? -27.97500 -6.29400 33.59700 1.000 17.97000 158 LEU A O 1
ATOM 2705 N N . ASN A 1 159 ? -25.83500 -6.96200 33.72100 1.000 15.20000 159 ASN A N 1
ATOM 2706 C CA . ASN A 1 159 ? -25.51800 -6.52500 32.36200 1.000 15.24000 159 ASN A CA 1
ATOM 2707 C C . ASN A 1 159 ? -24.80300 -7.63200 31.60400 1.000 17.86000 159 ASN A C 1
ATOM 2708 O O . ASN A 1 159 ? -23.65900 -7.50000 31.18600 1.000 21.84000 159 ASN A O 1
ATOM 2719 N N . HIS A 1 160 ? -25.51800 -8.73100 31.38500 1.000 20.43000 160 HIS A N 1
ATOM 2720 C CA . HIS A 1 160 ? -24.91300 -9.89900 30.76200 1.000 21.27000 160 HIS A CA 1
ATOM 2721 C C . HIS A 1 160 ? -24.59100 -9.66700 29.29300 1.000 24.72000 160 HIS A C 1
ATOM 2722 O O . HIS A 1 160 ? -23.68800 -10.32100 28.75300 1.000 29.63000 160 HIS A O 1
ATOM 2736 N N . ARG A 1 161 ? -25.30600 -8.76000 28.63100 1.000 22.38000 161 ARG A N 1
ATOM 2737 C CA . ARG A 1 161 ? -25.10800 -8.48600 27.21600 1.000 22.42000 161 ARG A CA 1
ATOM 2738 C C . ARG A 1 161 ? -24.20000 -7.29100 26.94600 1.000 24.07000 161 ARG A C 1
ATOM 2739 O O . ARG A 1 161 ? -24.07100 -6.87700 25.78800 1.000 25.07000 161 ARG A O 1
ATOM 2760 N N . ASN A 1 162 ? -23.59600 -6.71500 27.98400 1.000 22.64000 162 ASN A N 1
ATOM 2761 C CA . ASN A 1 162 ? -22.66400 -5.59400 27.84500 1.000 23.17000 162 ASN A CA 1
ATOM 2762 C C . ASN A 1 162 ? -23.23900 -4.46400 26.99600 1.000 25.82000 162 ASN A C 1
ATOM 2763 O O . ASN A 1 162 ? -22.60000 -3.92200 26.09100 1.000 25.53000 162 ASN A O 1
ATOM 2774 N N . ILE A 1 163 ? -24.46000 -4.07600 27.32700 1.000 17.81000 163 ILE A N 1
ATOM 2775 C CA . ILE A 1 163 ? -25.02000 -2.85000 26.77800 1.000 17.54000 163 ILE A CA 1
ATOM 2776 C C . ILE A 1 163 ? -24.44200 -1.65200 27.52400 1.000 14.02000 163 ILE A C 1
ATOM 2777 O O . ILE A 1 163 ? -23.75000 -1.82500 28.54700 1.000 15.79000 163 ILE A O 1
ATOM 2793 N N . PRO A 1 164 ? -24.66500 -0.43100 27.05700 1.000 14.85000 164 PRO A N 1
ATOM 2794 C CA . PRO A 1 164 ? -23.99100 0.71500 27.67600 1.000 14.88000 164 PRO A CA 1
ATOM 2795 C C . PRO A 1 164 ? -24.38800 0.84700 29.13600 1.000 13.92000 164 PRO A C 1
ATOM 2796 O O . PRO A 1 164 ? -25.57100 0.73500 29.48400 1.000 14.21000 164 PRO A O 1
ATOM 2807 N N . GLU A 1 165 ? -23.40300 1.11600 29.99500 1.000 14.35000 165 GLU A N 1
ATOM 2808 C CA . GLU A 1 165 ? -23.61500 1.20300 31.43600 1.000 13.77000 165 GLU A CA 1
ATOM 2809 C C . GLU A 1 165 ? -22.92100 2.44000 31.98100 1.000 14.56000 165 GLU A C 1
ATOM 2810 O O . GLU A 1 165 ? -21.84600 2.82400 31.50400 1.000 15.90000 165 GLU A O 1
ATOM 2822 N N . TYR A 1 166 ? -23.54500 3.07300 32.96600 1.000 11.94000 166 TYR A N 1
ATOM 2823 C CA . TYR A 1 166 ? -23.03500 4.30200 33.56700 1.000 11.80000 166 TYR A CA 1
ATOM 2824 C C . TYR A 1 166 ? -23.16300 4.25000 35.07800 1.000 12.79000 166 TYR A C 1
ATOM 2825 O O . TYR A 1 166 ? -24.24300 3.96700 35.60200 1.000 13.45000 166 TYR A O 1
ATOM 2843 N N . GLN A 1 167 ? -22.08400 4.57500 35.77500 1.000 12.16000 167 GLN A N 1
ATOM 2844 C CA . GLN A 1 167 ? -22.13400 4.83900 37.20600 1.000 12.01000 167 GLN A CA 1
ATOM 2845 C C . GLN A 1 167 ? -22.83500 6.16400 37.45400 1.000 11.76000 167 GLN A C 1
ATOM 2846 O O . GLN A 1 167 ? -22.60800 7.13200 36.72500 1.000 13.18000 167 GLN A O 1
ATOM 2860 N N . ALA A 1 168 ? -23.65100 6.22500 38.50600 1.000 11.46000 168 ALA A N 1
ATOM 2861 C CA . ALA A 1 168 ? -24.35600 7.45800 38.81400 1.000 10.62000 168 ALA A CA 1
ATOM 2862 C C . ALA A 1 168 ? -24.49300 7.72200 40.30300 1.000 10.46000 168 ALA A C 1
ATOM 2863 O O . ALA A 1 168 ? -24.48900 6.80200 41.13600 1.000 10.86000 168 ALA A O 1
ATOM 2870 N N . VAL A 1 169 ? -24.61900 9.01700 40.60800 1.000 10.51000 169 VAL A N 1
ATOM 2871 C CA . VAL A 1 169 ? -25.07300 9.51500 41.90800 1.000 10.88000 169 VAL A CA 1
ATOM 2872 C C . VAL A 1 169 ? -26.13600 10.55500 41.54500 1.000 10.68000 169 VAL A C 1
ATOM 2873 O O . VAL A 1 169 ? -25.82900 11.73500 41.33900 1.000 11.57000 169 VAL A O 1
ATOM 2886 N N . ALA A 1 170 ? -27.37600 10.11000 41.39300 1.000 10.61000 170 ALA A N 1
ATOM 2887 C CA . ALA A 1 170 ? -28.35300 10.97200 40.73300 1.000 11.02000 170 ALA A CA 1
ATOM 2888 C C . ALA A 1 170 ? -28.55000 12.31800 41.42500 1.000 11.63000 170 ALA A C 1
ATOM 2889 O O . ALA A 1 170 ? -28.69300 13.32900 40.70700 1.000 11.75000 170 ALA A O 1
ATOM 2896 N N . PRO A 1 171 ? -28.58700 12.42900 42.75600 1.000 11.04000 171 PRO A N 1
ATOM 2897 C CA . PRO A 1 171 ? -28.85700 13.73900 43.36900 1.000 11.80000 171 PRO A CA 1
ATOM 2898 C C . PRO A 1 171 ? -27.80800 14.78000 43.05000 1.000 12.87000 171 PRO A C 1
ATOM 2899 O O . PRO A 1 171 ? -28.12400 15.97700 43.03700 1.000 13.45000 171 PRO A O 1
ATOM 2910 N N . THR A 1 172 ? -26.55800 14.37200 42.83400 1.000 11.79000 172 THR A N 1
ATOM 2911 C CA . THR A 1 172 ? -25.48300 15.30700 42.52700 1.000 12.14000 172 THR A CA 1
ATOM 2912 C C . THR A 1 172 ? -25.17400 15.37300 41.03900 1.000 12.17000 172 THR A C 1
ATOM 2913 O O . THR A 1 172 ? -24.32300 16.17300 40.62500 1.000 13.51000 172 THR A O 1
ATOM 2924 N N . GLY A 1 173 ? -25.84500 14.57100 40.23300 1.000 12.33000 173 GLY A N 1
ATOM 2925 C CA . GLY A 1 173 ? -25.68800 14.58400 38.80300 1.000 11.45000 173 GLY A CA 1
ATOM 2926 C C . GLY A 1 173 ? -24.65700 13.63800 38.23000 1.000 11.98000 173 GLY A C 1
ATOM 2927 O O . GLY A 1 173 ? -24.55300 13.55000 36.99500 1.000 13.04000 173 GLY A O 1
ATOM 2931 N N . VAL A 1 174 ? -23.89300 12.92100 39.05400 1.000 12.13000 174 VAL A N 1
ATOM 2932 C CA . VAL A 1 174 ? -22.87500 12.02600 38.49900 1.000 10.77000 174 VAL A CA 1
ATOM 2933 C C . VAL A 1 174 ? -23.56200 11.04900 37.55600 1.000 11.08000 174 VAL A C 1
ATOM 2934 O O . VAL A 1 174 ? -24.51400 10.35900 37.94800 1.000 11.32000 174 VAL A O 1
ATOM 2947 N N . GLY A 1 175 ? -23.10800 10.99700 36.29800 1.000 11.61000 175 GLY A N 1
ATOM 2948 C CA . GLY A 1 175 ? -23.60300 10.04000 35.32000 1.000 11.86000 175 GLY A CA 1
ATOM 2949 C C . GLY A 1 175 ? -24.95800 10.34100 34.70700 1.000 11.46000 175 GLY A C 1
ATOM 2950 O O . GLY A 1 175 ? -25.38900 9.60800 33.81300 1.000 11.95000 175 GLY A O 1
ATOM 2954 N N . VAL A 1 176 ? -25.66400 11.36700 35.16500 1.000 11.36000 176 VAL A N 1
ATOM 2955 C CA . VAL A 1 176 ? -27.05500 11.54000 34.75700 1.000 10.63000 176 VAL A CA 1
ATOM 2956 C C . VAL A 1 176 ? -27.17300 11.95600 33.29200 1.000 10.76000 176 VAL A C 1
ATOM 2957 O O . VAL A 1 176 ? -27.93300 11.35200 32.51600 1.000 11.28000 176 VAL A O 1
ATOM 2970 N N . PHE A 1 177 ? -26.47500 13.01000 32.88600 1.000 11.73000 177 PHE A N 1
ATOM 2971 C CA . PHE A 1 177 ? -26.54500 13.40500 31.48800 1.000 11.60000 177 PHE A CA 1
ATOM 2972 C C . PHE A 1 177 ? -25.88400 12.38300 30.57200 1.000 11.65000 177 PHE A C 1
ATOM 2973 O O . PHE A 1 177 ? -26.36400 12.18300 29.44000 1.000 12.74000 177 PHE A O 1
ATOM 2990 N N . ASP A 1 178 ? -24.81500 11.72900 31.00000 1.000 12.11000 178 ASP A N 1
ATOM 2991 C CA . ASP A 1 178 ? -24.21400 10.71000 30.13800 1.000 12.21000 178 ASP A CA 1
ATOM 2992 C C . ASP A 1 178 ? -25.19900 9.58400 29.84900 1.000 12.53000 178 ASP A C 1
ATOM 2993 O O . ASP A 1 178 ? -25.27400 9.07700 28.72200 1.000 13.25000 178 ASP A O 1
ATOM 3002 N N . THR A 1 179 ? -25.94600 9.15600 30.86500 1.000 12.38000 179 THR A N 1
ATOM 3003 C CA . THR A 1 179 ? -26.94200 8.09900 30.68200 1.000 11.93000 179 THR A CA 1
ATOM 3004 C C . THR A 1 179 ? -27.99600 8.53500 29.67700 1.000 12.67000 179 THR A C 1
ATOM 3005 O O . THR A 1 179 ? -28.33300 7.79200 28.74300 1.000 12.55000 179 THR A O 1
ATOM 3016 N N . LEU A 1 180 ? -28.55100 9.73400 29.87600 1.000 11.88000 180 LEU A N 1
ATOM 3017 C CA . LEU A 1 180 ? -29.59800 10.24300 28.99800 1.000 11.97000 180 LEU A CA 1
ATOM 3018 C C . LEU A 1 180 ? -29.09600 10.38300 27.56700 1.000 13.28000 180 LEU A C 1
ATOM 3019 O O . LEU A 1 180 ? -29.78100 9.98200 26.61500 1.000 13.68000 180 LEU A O 1
ATOM 3035 N N . LYS A 1 181 ? -27.93100 10.99400 27.39100 1.000 13.55000 181 LYS A N 1
ATOM 3036 C CA . LYS A 1 181 ? -27.43000 11.22700 26.04300 1.000 13.83000 181 LYS A CA 1
ATOM 3037 C C . LYS A 1 181 ? -27.17100 9.91500 25.33700 1.000 12.67000 181 LYS A C 1
ATOM 3038 O O . LYS A 1 181 ? -27.36300 9.81700 24.12000 1.000 14.41000 181 LYS A O 1
ATOM 3057 N N . ALA A 1 182 ? -26.73600 8.89300 26.06400 1.000 12.49000 182 ALA A N 1
ATOM 3058 C CA . ALA A 1 182 ? -26.47200 7.59700 25.44100 1.000 13.50000 182 ALA A CA 1
ATOM 3059 C C . ALA A 1 182 ? -27.75800 6.98100 24.89400 1.000 14.28000 182 ALA A C 1
ATOM 3060 O O . ALA A 1 182 ? -27.80400 6.52500 23.74800 1.000 14.89000 182 ALA A O 1
ATOM 3067 N N . VAL A 1 183 ? -28.81400 6.95400 25.69200 1.000 13.12000 183 VAL A N 1
ATOM 3068 C CA . VAL A 1 183 ? -30.04800 6.33900 25.20600 1.000 13.07000 183 VAL A CA 1
ATOM 3069 C C . VAL A 1 183 ? -30.68500 7.18300 24.10400 1.000 13.10000 183 VAL A C 1
ATOM 3070 O O . VAL A 1 183 ? -31.23300 6.64100 23.13900 1.000 13.08000 183 VAL A O 1
ATOM 3083 N N . ALA A 1 184 ? -30.60700 8.51000 24.21600 1.000 12.47000 184 ALA A N 1
ATOM 3084 C CA . ALA A 1 184 ? -31.19700 9.36900 23.19400 1.000 13.69000 184 ALA A CA 1
ATOM 3085 C C . ALA A 1 184 ? -30.50600 9.18300 21.85500 1.000 14.40000 184 ALA A C 1
ATOM 3086 O O . ALA A 1 184 ? -31.16900 9.14500 20.80700 1.000 15.15000 184 ALA A O 1
ATOM 3093 N N . LYS A 1 185 ? -29.18000 9.02300 21.86200 1.000 14.40000 185 LYS A N 1
ATOM 3094 C CA . LYS A 1 185 ? -28.45500 8.78000 20.61800 1.000 15.83000 185 LYS A CA 1
ATOM 3095 C C . LYS A 1 185 ? -28.86000 7.44500 19.99800 1.000 15.41000 185 LYS A C 1
ATOM 3096 O O . LYS A 1 185 ? -29.02700 7.35100 18.77800 1.000 16.25000 185 LYS A O 1
ATOM 3115 N N . LEU A 1 186 ? -29.02600 6.39700 20.81400 1.000 14.91000 186 LEU A N 1
ATOM 3116 C CA . LEU A 1 186 ? -29.47800 5.11600 20.28400 1.000 15.31000 186 LEU A CA 1
ATOM 3117 C C . LEU A 1 186 ? -30.86000 5.23200 19.64900 1.000 14.93000 186 LEU A C 1
ATOM 3118 O O . LEU A 1 186 ? -31.11300 4.64400 18.59200 1.000 16.29000 186 LEU A O 1
ATOM 3134 N N . VAL A 1 187 ? -31.76900 5.97800 20.28300 1.000 14.54000 187 VAL A N 1
ATOM 3135 C CA . VAL A 1 187 ? -33.10800 6.17200 19.73000 1.000 15.23000 187 VAL A CA 1
ATOM 3136 C C . VAL A 1 187 ? -33.03300 6.92000 18.40600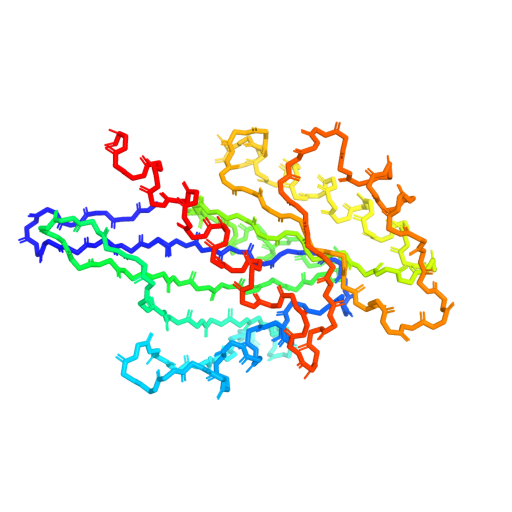 1.000 16.66000 187 VAL A C 1
ATOM 3137 O O . VAL A 1 187 ? -33.70100 6.55500 17.43300 1.000 18.53000 187 VAL A O 1
ATOM 3150 N N . LEU A 1 188 ? -32.23300 7.98600 18.34600 1.000 16.12000 188 LEU A N 1
ATOM 3151 C CA . LEU A 1 188 ? -32.11500 8.74500 17.10100 1.000 16.57000 188 LEU A CA 1
ATOM 3152 C C . LEU A 1 188 ? -31.54300 7.89100 15.98000 1.000 19.07000 188 LEU A C 1
ATOM 3153 O O . LEU A 1 188 ? -31.97400 8.00300 14.82500 1.000 21.20000 188 LEU A O 1
ATOM 3169 N N . THR A 1 189 ? -30.54300 7.06600 16.28500 1.000 17.71000 189 THR A N 1
ATOM 3170 C CA . THR A 1 189 ? -29.96900 6.19800 15.25900 1.000 20.87000 189 THR A CA 1
ATOM 3171 C C . THR A 1 189 ? -31.03700 5.28200 14.68000 1.000 25.58000 189 THR A C 1
ATOM 3172 O O . THR A 1 189 ? -31.08000 5.06100 13.45900 1.000 25.53000 189 THR A O 1
ATOM 3183 N N . GLU A 1 190 ? -31.92500 4.75600 15.53000 1.000 22.99000 190 GLU A N 1
ATOM 3184 C CA . GLU A 1 190 ? -32.99800 3.89700 15.03400 1.000 25.50000 190 GLU A CA 1
ATOM 3185 C C . GLU A 1 190 ? -33.97200 4.67900 14.16000 1.000 30.46000 190 GLU A C 1
ATOM 3186 O O . GLU A 1 190 ? -34.39000 4.19100 13.10100 1.000 32.38000 190 GLU A O 1
ATOM 3198 N N . LEU A 1 191 ? -34.33500 5.89400 14.57200 1.000 26.95000 191 LEU A N 1
ATOM 3199 C CA . LEU A 1 191 ? -35.19800 6.73000 13.74300 1.000 36.47000 191 LEU A CA 1
ATOM 3200 C C . LEU A 1 191 ? -34.60400 6.91800 12.35500 1.000 39.95000 191 LEU A C 1
ATOM 3201 O O . LEU A 1 191 ? -35.30300 6.79200 11.34400 1.000 45.75000 191 LEU A O 1
ATOM 3217 N N . LYS A 1 192 ? -33.31300 7.23700 12.28600 1.000 30.32000 192 LYS A N 1
ATOM 3218 C CA . LYS A 1 192 ? -32.68400 7.46800 10.99300 1.000 33.48000 192 LYS A CA 1
ATOM 3219 C C . LYS A 1 192 ? -32.65500 6.20800 10.14000 1.000 41.74000 192 LYS A C 1
ATOM 3220 O O . LYS A 1 192 ? -32.54200 6.30900 8.91300 1.000 51.93000 192 LYS A O 1
ATOM 3239 N N . LYS A 1 193 ? -32.76700 5.02800 10.74900 1.000 46.14000 193 LYS A N 1
ATOM 3240 C CA . LYS A 1 193 ? -32.75900 3.78400 9.98800 1.000 51.47000 193 LYS A CA 1
ATOM 3241 C C . LYS A 1 193 ? -34.09800 3.58800 9.28600 1.000 63.05000 193 LYS A C 1
ATOM 3242 O O . LYS A 1 193 ? -34.22700 3.88200 8.09400 1.000 70.30000 193 LYS A O 1
ATOM 3255 N N . GLY A 1 194 ? -35.09700 3.09700 10.01500 1.000 69.78000 194 GLY A N 1
ATOM 3256 C CA . GLY A 1 194 ? -36.40800 2.85100 9.44200 1.000 70.73000 194 GLY A CA 1
ATOM 3257 C C . GLY A 1 194 ? -37.43000 3.90100 9.82700 1.000 68.53000 194 GLY A C 1
ATOM 3258 O O . GLY A 1 194 ? -37.74000 4.79700 9.04100 1.000 69.60000 194 GLY A O 1
#